Protein AF-A0A9X1N912-F1 (afdb_monomer_lite)

Sequence (198 aa):
MTLGRQIAISSVAGALVVGLAGTASAAVPKCQGKRATMVGTSAADTLIGTDGDDVIVGLAGNDFIEGNGGNDLICGGDGNDVISGGTGNDRVQGDAGVDLISGNSGNDRLWGGSGTDTILGGAGADKIYGNSGADKMSGGTGNDYLSGGDGADDLRGNAGNDTLLGGEGADYLAGGAGKDKLSGGAGADSVYQGNGTR

Structure (mmCIF, N/CA/C/O backbone):
data_AF-A0A9X1N912-F1
#
_entry.id   AF-A0A9X1N912-F1
#
loop_
_atom_site.group_PDB
_atom_site.id
_atom_site.type_symbol
_atom_site.label_atom_id
_atom_site.label_alt_id
_atom_site.label_comp_id
_atom_site.label_asym_id
_atom_site.label_entity_id
_atom_site.label_seq_id
_atom_site.pdbx_PDB_ins_code
_atom_site.Cartn_x
_atom_site.Cartn_y
_atom_site.Cartn_z
_atom_site.occupancy
_atom_site.B_iso_or_equiv
_atom_site.auth_seq_id
_atom_site.auth_comp_id
_atom_site.auth_asym_id
_atom_site.auth_atom_id
_atom_site.pdbx_PDB_model_num
ATOM 1 N N . MET A 1 1 ? 54.184 5.563 -46.018 1.00 40.94 1 MET A N 1
ATOM 2 C CA . MET A 1 1 ? 53.977 6.176 -44.691 1.00 40.94 1 MET A CA 1
ATOM 3 C C . MET A 1 1 ? 52.689 6.997 -44.781 1.00 40.94 1 MET A C 1
ATOM 5 O O . MET A 1 1 ? 52.714 7.994 -45.483 1.00 40.94 1 MET A O 1
ATOM 9 N N . THR A 1 2 ? 51.494 6.443 -44.515 1.00 38.09 2 THR A N 1
ATOM 10 C CA . THR A 1 2 ? 50.770 6.442 -43.208 1.00 38.09 2 THR A CA 1
ATOM 11 C C . THR A 1 2 ? 50.763 7.831 -42.536 1.00 38.09 2 THR A C 1
ATOM 13 O O . THR A 1 2 ? 51.832 8.392 -42.363 1.00 38.09 2 THR A O 1
ATOM 16 N N . LEU A 1 3 ? 49.664 8.477 -42.119 1.00 41.62 3 LEU A N 1
ATOM 17 C CA . LEU A 1 3 ? 48.226 8.179 -42.035 1.00 41.62 3 LEU A CA 1
ATOM 18 C C . LEU A 1 3 ? 47.423 9.469 -42.311 1.00 41.62 3 LEU A C 1
ATOM 20 O O . LEU A 1 3 ? 47.824 10.550 -41.882 1.00 41.62 3 LEU A O 1
ATOM 24 N N . GLY A 1 4 ? 46.248 9.334 -42.932 1.00 41.38 4 GLY A N 1
ATOM 25 C CA . GLY A 1 4 ? 45.188 10.341 -42.860 1.00 41.38 4 GLY A CA 1
ATOM 26 C C . GLY A 1 4 ? 44.531 10.318 -41.479 1.00 41.38 4 GLY A C 1
ATOM 27 O O . GLY A 1 4 ? 44.216 9.253 -40.951 1.00 41.38 4 GLY A O 1
ATOM 28 N N . ARG A 1 5 ? 44.341 11.491 -40.875 1.00 49.28 5 ARG A N 1
ATOM 29 C CA . ARG A 1 5 ? 43.709 11.644 -39.562 1.00 49.28 5 ARG A CA 1
ATOM 30 C C . ARG A 1 5 ? 42.207 11.861 -39.770 1.00 49.28 5 ARG A C 1
ATOM 32 O O . ARG A 1 5 ? 41.772 12.982 -40.003 1.00 49.28 5 ARG A O 1
ATOM 39 N N . GLN A 1 6 ? 41.427 10.781 -39.740 1.00 42.12 6 GLN A N 1
ATOM 40 C CA . GLN A 1 6 ? 39.969 10.865 -39.629 1.00 42.12 6 GLN A CA 1
ATOM 41 C C . GLN A 1 6 ? 39.608 11.252 -38.190 1.00 42.12 6 GLN A C 1
ATOM 43 O O . GLN A 1 6 ? 39.993 10.571 -37.242 1.00 42.12 6 GLN A O 1
ATOM 48 N N . ILE A 1 7 ? 38.886 12.360 -38.029 1.00 45.19 7 ILE A N 1
ATOM 49 C CA . ILE A 1 7 ? 38.184 12.682 -36.787 1.00 45.19 7 ILE A CA 1
ATOM 50 C C . ILE A 1 7 ? 36.867 11.911 -36.845 1.00 45.19 7 ILE A C 1
ATOM 52 O O . ILE A 1 7 ? 35.989 12.235 -37.643 1.00 45.19 7 ILE A O 1
ATOM 56 N N . ALA A 1 8 ? 36.761 10.858 -36.038 1.00 39.06 8 ALA A N 1
ATOM 57 C CA . ALA A 1 8 ? 35.506 10.164 -35.806 1.00 39.06 8 ALA A CA 1
ATOM 58 C C . ALA A 1 8 ? 34.573 11.099 -35.028 1.00 39.06 8 ALA A C 1
ATOM 60 O O . ALA A 1 8 ? 34.826 11.421 -33.867 1.00 39.06 8 ALA A O 1
ATOM 61 N N . ILE A 1 9 ? 33.500 11.553 -35.673 1.00 46.97 9 ILE A N 1
ATOM 62 C CA . ILE A 1 9 ? 32.353 12.113 -34.966 1.00 46.97 9 ILE A CA 1
ATOM 63 C C . ILE A 1 9 ? 31.620 10.900 -34.396 1.00 46.97 9 ILE A C 1
ATOM 65 O O . ILE A 1 9 ? 30.990 10.146 -35.134 1.00 46.97 9 ILE A O 1
ATOM 69 N N . SER A 1 10 ? 31.796 10.669 -33.094 1.00 44.28 10 SER A N 1
ATOM 70 C CA . SER A 1 10 ? 31.055 9.659 -32.344 1.00 44.28 10 SER A CA 1
ATOM 71 C C . SER A 1 10 ? 29.577 10.028 -32.401 1.00 44.28 10 SER A C 1
ATOM 73 O O . SER A 1 10 ? 29.142 11.004 -31.789 1.00 44.28 10 SER A O 1
ATOM 75 N N . SER A 1 11 ? 28.818 9.292 -33.207 1.00 40.59 11 SER A N 1
ATOM 76 C CA . SER A 1 11 ? 27.367 9.354 -33.206 1.00 40.59 11 SER A CA 1
ATOM 77 C C . SER A 1 11 ? 26.892 8.866 -31.843 1.00 40.59 11 SER A C 1
ATOM 79 O O . SER A 1 11 ? 26.879 7.662 -31.584 1.00 40.59 11 SER A O 1
ATOM 81 N N . VAL A 1 12 ? 26.514 9.793 -30.964 1.00 42.59 12 VAL A N 1
ATOM 82 C CA . VAL A 1 12 ? 25.685 9.445 -29.812 1.00 42.59 12 VAL A CA 1
ATOM 83 C C . VAL A 1 12 ? 24.370 8.968 -30.405 1.00 42.59 12 VAL A C 1
ATOM 85 O O . VAL A 1 12 ? 23.584 9.755 -30.933 1.00 42.59 12 VAL A O 1
ATOM 88 N N . ALA A 1 13 ? 24.201 7.650 -30.422 1.00 40.69 13 ALA A N 1
ATOM 89 C CA . ALA A 1 13 ? 22.952 7.012 -30.762 1.00 40.69 13 ALA A CA 1
ATOM 90 C C . ALA A 1 13 ? 21.901 7.555 -29.793 1.00 40.69 13 ALA A C 1
ATOM 92 O O . ALA A 1 13 ? 21.899 7.226 -28.609 1.00 40.69 13 ALA A O 1
ATOM 93 N N . GLY A 1 14 ? 21.035 8.432 -30.299 1.00 34.28 14 GLY A N 1
ATOM 94 C CA . GLY A 1 14 ? 19.759 8.686 -29.663 1.00 34.28 14 GLY A CA 1
ATOM 95 C C . GLY A 1 14 ? 19.033 7.352 -29.612 1.00 34.28 14 GLY A C 1
ATOM 96 O O . GLY A 1 14 ? 18.629 6.830 -30.652 1.00 34.28 14 GLY A O 1
ATOM 97 N N . ALA A 1 15 ? 18.920 6.780 -28.417 1.00 39.22 15 ALA A N 1
ATOM 98 C CA . ALA A 1 15 ? 18.034 5.661 -28.163 1.00 39.22 15 ALA A CA 1
ATOM 99 C C . ALA A 1 15 ? 16.596 6.186 -28.257 1.00 39.22 15 ALA A C 1
ATOM 101 O O . ALA A 1 15 ? 15.954 6.535 -27.273 1.00 39.22 15 ALA A O 1
ATOM 102 N N . LEU A 1 16 ? 16.119 6.308 -29.493 1.00 33.56 16 LEU A N 1
ATOM 103 C CA . LEU A 1 16 ? 14.708 6.371 -29.810 1.00 33.56 16 LEU A CA 1
ATOM 104 C C . LEU A 1 16 ? 14.154 4.969 -29.552 1.00 33.56 16 LEU A C 1
ATOM 106 O O . LEU A 1 16 ? 14.250 4.092 -30.410 1.00 33.56 16 LEU A O 1
ATOM 110 N N . VAL A 1 17 ? 13.599 4.747 -28.364 1.00 39.09 17 VAL A N 1
ATOM 111 C CA . VAL A 1 17 ? 12.771 3.566 -28.122 1.00 39.09 17 VAL A CA 1
ATOM 112 C C . VAL A 1 17 ? 11.440 3.813 -28.829 1.00 39.09 17 VAL A C 1
ATOM 114 O O . VAL A 1 17 ? 10.559 4.515 -28.337 1.00 39.09 17 VAL A O 1
ATOM 117 N N . VAL A 1 18 ? 11.344 3.298 -30.056 1.00 38.56 18 VAL A N 1
ATOM 118 C CA . VAL A 1 18 ? 10.086 3.148 -30.789 1.00 38.56 18 VAL A CA 1
ATOM 119 C C . VAL A 1 18 ? 9.319 2.004 -30.136 1.00 38.56 18 VAL A C 1
ATOM 121 O O . VAL A 1 18 ? 9.856 0.910 -29.978 1.00 38.56 18 VAL A O 1
ATOM 124 N N . GLY A 1 19 ? 8.075 2.280 -29.748 1.00 39.56 19 GLY A N 1
ATOM 125 C CA . GLY A 1 19 ? 7.206 1.332 -29.068 1.00 39.56 19 GLY A CA 1
ATOM 126 C C . GLY A 1 19 ? 7.018 0.023 -29.832 1.00 39.56 19 GLY A C 1
ATOM 127 O O . GLY A 1 19 ? 6.761 0.013 -31.037 1.00 39.56 19 GLY A O 1
ATOM 128 N N . LEU A 1 20 ? 7.075 -1.079 -29.088 1.00 38.53 20 LEU A N 1
ATOM 129 C CA . LEU A 1 20 ? 6.408 -2.314 -29.461 1.00 38.53 20 LEU A CA 1
ATOM 130 C C . LEU A 1 20 ? 5.064 -2.349 -28.735 1.00 38.53 20 LEU A C 1
ATOM 132 O O . LEU A 1 20 ? 5.000 -2.474 -27.517 1.00 38.53 20 LEU A O 1
ATOM 136 N N . ALA A 1 21 ? 3.987 -2.241 -29.508 1.00 42.62 21 ALA A N 1
ATOM 137 C CA . ALA A 1 21 ? 2.680 -2.700 -29.075 1.00 42.62 21 ALA A CA 1
ATOM 138 C C . ALA A 1 21 ? 2.743 -4.228 -28.915 1.00 42.62 21 ALA A C 1
ATOM 140 O O . ALA A 1 21 ? 3.004 -4.941 -29.885 1.00 42.62 21 ALA A O 1
ATOM 141 N N . GLY A 1 22 ? 2.514 -4.716 -27.697 1.00 33.53 22 GLY A N 1
ATOM 142 C CA . GLY A 1 22 ? 2.510 -6.135 -27.359 1.00 33.53 22 GLY A CA 1
ATOM 143 C C . GLY A 1 22 ? 1.588 -6.400 -26.175 1.00 33.53 22 GLY A C 1
ATOM 144 O O . GLY A 1 22 ? 1.982 -6.191 -25.042 1.00 33.53 22 GLY A O 1
ATOM 145 N N . THR A 1 23 ? 0.364 -6.820 -26.509 1.00 33.22 23 THR A N 1
ATOM 146 C CA . THR A 1 23 ? -0.662 -7.507 -25.695 1.00 33.22 23 THR A CA 1
ATOM 147 C C . THR A 1 23 ? -1.049 -6.908 -24.340 1.00 33.22 23 THR A C 1
ATOM 149 O O . THR A 1 23 ? -0.306 -6.960 -23.373 1.00 33.22 23 THR A O 1
ATOM 152 N N . ALA A 1 24 ? -2.292 -6.423 -24.287 1.00 43.19 24 ALA A N 1
ATOM 153 C CA . ALA A 1 24 ? -2.999 -5.974 -23.096 1.00 43.19 24 ALA A CA 1
ATOM 154 C C . ALA A 1 24 ? -2.848 -6.938 -21.899 1.00 43.19 24 ALA A C 1
ATOM 156 O O . ALA A 1 24 ? -3.443 -8.014 -21.907 1.00 43.19 24 ALA A O 1
ATOM 157 N N . SER A 1 25 ? -2.104 -6.507 -20.878 1.00 37.91 25 SER A N 1
ATOM 158 C CA . SER A 1 25 ? -2.355 -6.858 -19.475 1.00 37.91 25 SER A CA 1
ATOM 159 C C . SER A 1 25 ? -3.111 -5.684 -18.843 1.00 37.91 25 SER A C 1
ATOM 161 O O . SER A 1 25 ? -3.009 -4.552 -19.328 1.00 37.91 25 SER A O 1
ATOM 163 N N . ALA A 1 26 ? -3.981 -5.966 -17.879 1.00 35.78 26 ALA A N 1
ATOM 164 C CA . ALA A 1 26 ? -5.034 -5.072 -17.411 1.00 35.78 26 ALA A CA 1
ATOM 165 C C . ALA A 1 26 ? -4.485 -3.704 -16.970 1.00 35.78 26 ALA A C 1
ATOM 167 O O . ALA A 1 26 ? -3.885 -3.545 -15.919 1.00 35.78 26 ALA A O 1
ATOM 168 N N . ALA A 1 27 ? -4.715 -2.702 -17.816 1.00 33.12 27 ALA A N 1
ATOM 169 C CA . ALA A 1 27 ? -4.325 -1.318 -17.612 1.00 33.12 27 ALA A CA 1
ATOM 170 C C . ALA A 1 27 ? -4.808 -0.766 -16.261 1.00 33.12 27 ALA A C 1
ATOM 172 O O . ALA A 1 27 ? -5.997 -0.515 -16.059 1.00 33.12 27 ALA A O 1
ATOM 173 N N . VAL A 1 28 ? -3.847 -0.496 -15.387 1.00 45.31 28 VAL A N 1
ATOM 174 C CA . VAL A 1 28 ? -4.025 0.149 -14.091 1.00 45.31 28 VAL A CA 1
ATOM 175 C C . VAL A 1 28 ? -4.282 1.648 -14.295 1.00 45.31 28 VAL A C 1
ATOM 177 O O . VAL A 1 28 ? -3.439 2.346 -14.867 1.00 45.31 28 VAL A O 1
ATOM 180 N N . PRO A 1 29 ? -5.423 2.202 -13.848 1.00 43.81 29 PRO A N 1
ATOM 181 C CA . PRO A 1 29 ? -5.822 3.558 -14.229 1.00 43.81 29 PRO A CA 1
ATOM 182 C C . PRO A 1 29 ? -4.967 4.717 -13.673 1.00 43.81 29 PRO A C 1
ATOM 184 O O . PRO A 1 29 ? -5.188 5.850 -14.099 1.00 43.81 29 PRO A O 1
ATOM 187 N N . LYS A 1 30 ? -4.043 4.507 -12.714 1.00 58.75 30 LYS A N 1
ATOM 188 C CA . LYS A 1 30 ? -3.442 5.618 -11.935 1.00 58.75 30 LYS A CA 1
ATOM 189 C C . LYS A 1 30 ? -2.068 6.125 -12.398 1.00 58.75 30 LYS A C 1
ATOM 191 O O . LYS A 1 30 ? -1.855 7.334 -12.314 1.00 58.75 30 LYS A O 1
ATOM 196 N N . CYS A 1 31 ? -1.178 5.282 -12.931 1.00 63.69 31 CYS A N 1
ATOM 197 C CA . CYS A 1 31 ? 0.115 5.739 -13.480 1.00 63.69 31 CYS A CA 1
ATOM 198 C C . CYS A 1 31 ? 0.049 6.190 -14.952 1.00 63.69 31 CYS A C 1
ATOM 200 O O . CYS A 1 31 ? 0.985 6.804 -15.467 1.00 63.69 31 CYS A O 1
ATOM 202 N N . GLN A 1 32 ? -1.062 5.942 -15.655 1.00 57.75 32 GLN A N 1
ATOM 203 C CA . GLN A 1 32 ? -1.185 6.306 -17.068 1.00 57.75 32 GLN A CA 1
ATOM 204 C C . GLN A 1 32 ? -1.317 7.821 -17.293 1.00 57.75 32 GLN A C 1
ATOM 206 O O . GLN A 1 32 ? -2.025 8.535 -16.585 1.00 57.75 32 GLN A O 1
ATOM 211 N N . GLY A 1 33 ? -0.649 8.321 -18.338 1.00 54.09 33 GLY A N 1
ATOM 212 C CA . GLY A 1 33 ? -0.725 9.723 -18.769 1.00 54.09 33 GLY A CA 1
ATOM 213 C C . GLY A 1 33 ? 0.253 10.673 -18.068 1.00 54.09 33 GLY A C 1
ATOM 214 O O . GLY A 1 33 ? 0.323 11.850 -18.435 1.00 54.09 33 GLY A O 1
ATOM 215 N N . LYS A 1 34 ? 1.044 10.183 -17.107 1.00 66.50 34 LYS A N 1
ATOM 216 C CA . LYS A 1 34 ? 2.215 10.889 -16.573 1.00 66.50 34 LYS A CA 1
ATOM 217 C C . LYS A 1 34 ? 3.474 10.432 -17.306 1.00 66.50 34 LYS A C 1
ATOM 219 O O . LYS A 1 34 ? 3.568 9.294 -17.755 1.00 66.50 34 LYS A O 1
ATOM 224 N N . ARG A 1 35 ? 4.430 11.346 -17.487 1.00 77.56 35 ARG A N 1
ATOM 225 C CA . ARG A 1 35 ? 5.749 10.980 -18.014 1.00 77.56 35 ARG A CA 1
ATOM 226 C C . ARG A 1 35 ? 6.519 10.322 -16.877 1.00 77.56 35 ARG A C 1
ATOM 228 O O . ARG A 1 35 ? 6.877 11.028 -15.942 1.00 77.56 35 ARG A O 1
ATOM 235 N N . ALA A 1 36 ? 6.712 9.010 -16.968 1.00 77.56 36 ALA A N 1
ATOM 236 C CA . ALA A 1 36 ? 7.527 8.265 -16.021 1.00 77.56 36 ALA A CA 1
ATOM 237 C C . ALA A 1 36 ? 8.959 8.820 -15.995 1.00 77.56 36 ALA A C 1
ATOM 239 O O . ALA A 1 36 ? 9.539 9.074 -17.059 1.00 77.56 36 ALA A O 1
ATOM 240 N N . THR A 1 37 ? 9.502 9.030 -14.797 1.00 85.19 37 THR A N 1
ATOM 241 C CA . THR A 1 37 ? 10.925 9.315 -14.586 1.00 85.19 37 THR A CA 1
ATOM 242 C C . THR A 1 37 ? 11.739 8.026 -14.679 1.00 85.19 37 THR A C 1
ATOM 244 O O . THR A 1 37 ? 12.848 8.052 -15.213 1.00 85.19 37 THR A O 1
ATOM 247 N N . MET A 1 38 ? 11.152 6.889 -14.287 1.00 91.88 38 MET A N 1
ATOM 248 C CA . MET A 1 38 ? 11.768 5.566 -14.370 1.00 91.88 38 MET A CA 1
ATOM 249 C C . MET A 1 38 ? 10.757 4.490 -14.790 1.00 91.88 38 MET A C 1
ATOM 251 O O . MET A 1 38 ? 9.594 4.526 -14.391 1.00 91.88 38 MET A O 1
ATOM 255 N N . VAL A 1 39 ? 11.200 3.539 -15.617 1.00 94.19 39 VAL A N 1
ATOM 256 C CA . VAL A 1 39 ? 10.389 2.404 -16.083 1.00 94.19 39 VAL A CA 1
ATOM 257 C C . VAL A 1 39 ? 11.245 1.140 -16.047 1.00 94.19 39 VAL A C 1
ATOM 259 O O . VAL A 1 39 ? 12.343 1.149 -16.612 1.00 94.19 39 VAL A O 1
ATOM 262 N N . GLY A 1 40 ? 10.744 0.095 -15.392 1.00 94.00 40 GLY A N 1
ATOM 263 C CA . GLY A 1 40 ? 11.325 -1.242 -15.358 1.00 94.00 40 GLY A CA 1
ATOM 264 C C . GLY A 1 40 ? 11.080 -2.034 -16.642 1.00 94.00 40 GLY A C 1
ATOM 265 O O . GLY A 1 40 ? 10.876 -1.489 -17.736 1.00 94.00 40 GLY A O 1
ATOM 266 N N . THR A 1 41 ? 11.153 -3.348 -16.521 1.00 95.00 41 THR A N 1
ATOM 267 C CA . THR A 1 41 ? 11.055 -4.326 -17.598 1.00 95.00 41 THR A CA 1
ATOM 268 C C . THR A 1 41 ? 10.002 -5.383 -17.258 1.00 95.00 41 THR A C 1
ATOM 270 O O . THR A 1 41 ? 9.057 -5.118 -16.547 1.00 95.00 41 THR A O 1
ATOM 273 N N . SER A 1 42 ? 10.084 -6.572 -17.855 1.00 95.31 42 SER A N 1
ATOM 274 C CA . SER A 1 42 ? 9.178 -7.688 -17.505 1.00 95.31 42 SER A CA 1
ATOM 275 C C . SER A 1 42 ? 9.852 -8.717 -16.591 1.00 95.31 42 SER A C 1
ATOM 277 O O . SER A 1 42 ? 9.377 -9.843 -16.442 1.00 95.31 42 SER A O 1
ATOM 279 N N . ALA A 1 43 ? 11.029 -8.367 -16.082 1.00 97.06 43 ALA A N 1
ATOM 280 C CA . ALA A 1 43 ? 11.822 -9.163 -15.168 1.00 97.06 43 ALA A CA 1
ATOM 281 C C . ALA A 1 43 ? 11.930 -8.409 -13.842 1.00 97.06 43 ALA A C 1
ATOM 283 O O . ALA A 1 43 ? 11.612 -7.237 -13.786 1.00 97.06 43 ALA A O 1
ATOM 284 N N . ALA A 1 44 ? 12.432 -9.081 -12.808 1.00 98.19 44 ALA A N 1
ATOM 285 C CA . ALA A 1 44 ? 12.703 -8.429 -11.533 1.00 98.19 44 ALA A CA 1
ATOM 286 C C . ALA A 1 44 ? 13.714 -7.284 -11.699 1.00 98.19 44 ALA A C 1
ATOM 288 O O . ALA A 1 44 ? 14.858 -7.519 -12.113 1.00 98.19 44 ALA A O 1
ATOM 289 N N . ASP A 1 45 ? 13.303 -6.082 -11.323 1.00 98.19 45 ASP A N 1
ATOM 290 C CA . ASP A 1 45 ? 14.083 -4.860 -11.411 1.00 98.19 45 ASP A CA 1
ATOM 291 C C . ASP A 1 45 ? 14.371 -4.252 -10.027 1.00 98.19 45 ASP A C 1
ATOM 293 O O . ASP A 1 45 ? 13.815 -4.613 -8.989 1.00 98.19 45 ASP A O 1
ATOM 297 N N . THR A 1 46 ? 15.327 -3.325 -9.996 1.00 98.50 46 THR A N 1
ATOM 298 C CA . THR A 1 46 ? 15.600 -2.468 -8.835 1.00 98.50 46 THR A CA 1
ATOM 299 C C . THR A 1 46 ? 15.518 -1.026 -9.299 1.00 98.50 46 THR A C 1
ATOM 301 O O . THR A 1 46 ? 16.371 -0.569 -10.065 1.00 98.50 46 THR A O 1
ATOM 304 N N . LEU A 1 47 ? 14.485 -0.324 -8.847 1.00 97.56 47 LEU A N 1
ATOM 305 C CA . LEU A 1 47 ? 14.138 1.026 -9.266 1.00 97.56 47 LEU A CA 1
ATOM 306 C C . LEU A 1 47 ? 14.254 1.962 -8.061 1.00 97.56 47 LEU A C 1
ATOM 308 O O . LEU A 1 47 ? 13.611 1.747 -7.039 1.00 97.56 47 LEU A O 1
ATOM 312 N N . ILE A 1 48 ? 15.102 2.983 -8.166 1.00 98.31 48 ILE A N 1
ATOM 313 C CA . ILE A 1 48 ? 15.398 3.899 -7.056 1.00 98.31 48 ILE A CA 1
ATOM 314 C C . ILE A 1 48 ? 15.188 5.331 -7.543 1.00 98.31 48 ILE A C 1
ATOM 316 O O . ILE A 1 48 ? 15.905 5.797 -8.433 1.00 98.31 48 ILE A O 1
ATOM 320 N N . GLY A 1 49 ? 14.198 6.001 -6.964 1.00 97.56 49 GLY A N 1
ATOM 321 C CA . GLY A 1 49 ? 13.857 7.400 -7.176 1.00 97.56 49 GLY A CA 1
ATOM 322 C C . GLY A 1 49 ? 14.885 8.365 -6.593 1.00 97.56 49 GLY A C 1
ATOM 323 O O . GLY A 1 49 ? 15.978 7.997 -6.149 1.00 97.56 49 GLY A O 1
ATOM 324 N N . THR A 1 50 ? 14.539 9.638 -6.632 1.00 97.44 50 THR A N 1
ATOM 325 C CA . THR A 1 50 ? 15.353 10.772 -6.208 1.00 97.44 50 THR A CA 1
ATOM 326 C C . THR A 1 50 ? 14.766 11.418 -4.953 1.00 97.44 50 THR A C 1
ATOM 328 O O . THR A 1 50 ? 13.796 10.942 -4.393 1.00 97.44 50 THR A O 1
ATOM 331 N N . ASP A 1 51 ? 15.353 12.518 -4.477 1.00 9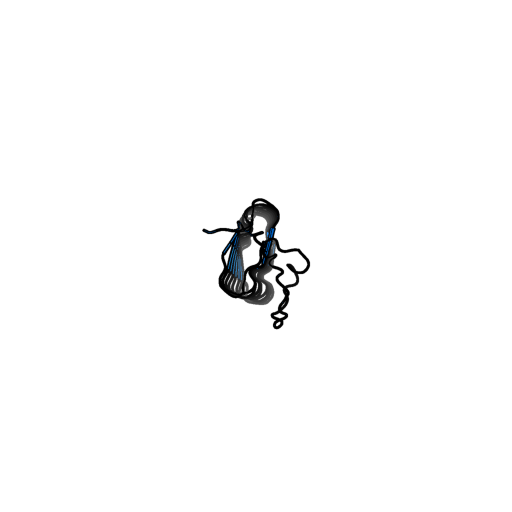7.50 51 ASP A N 1
ATOM 332 C CA . ASP A 1 51 ? 14.772 13.283 -3.360 1.00 97.50 51 ASP A CA 1
ATOM 333 C C . ASP A 1 51 ? 13.625 14.229 -3.802 1.00 97.50 51 ASP A C 1
ATOM 335 O O . ASP A 1 51 ? 13.231 15.123 -3.045 1.00 97.50 51 ASP A O 1
ATOM 339 N N . GLY A 1 52 ? 13.150 14.133 -5.049 1.00 97.12 52 GLY A N 1
ATOM 340 C CA . GLY A 1 52 ? 12.056 14.952 -5.572 1.00 97.12 52 GLY A CA 1
ATOM 341 C C . GLY A 1 52 ? 10.974 14.113 -6.243 1.00 97.12 52 GLY A C 1
ATOM 342 O O . GLY A 1 52 ? 11.202 12.960 -6.553 1.0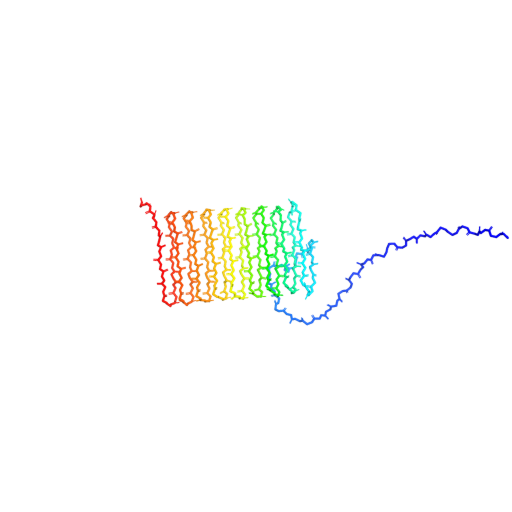0 97.12 52 GLY A O 1
ATOM 343 N N . ASP A 1 53 ? 9.828 14.740 -6.527 1.00 96.88 53 ASP A N 1
ATOM 344 C CA . ASP A 1 53 ? 8.639 14.060 -7.058 1.00 96.88 53 ASP A CA 1
ATOM 345 C C . ASP A 1 53 ? 8.931 13.194 -8.307 1.00 96.88 53 ASP A C 1
ATOM 347 O O . ASP A 1 53 ? 9.184 13.713 -9.407 1.00 96.88 53 ASP A O 1
ATOM 351 N N . ASP A 1 54 ? 8.803 11.881 -8.150 1.00 96.44 54 ASP A N 1
ATOM 352 C CA . ASP A 1 54 ? 9.074 10.876 -9.166 1.00 96.44 54 ASP A CA 1
ATOM 353 C C . ASP A 1 54 ? 7.809 10.181 -9.691 1.00 96.44 54 ASP A C 1
ATOM 355 O O . ASP A 1 54 ? 6.726 10.181 -9.099 1.00 96.44 54 ASP A O 1
ATOM 359 N N . VAL A 1 55 ? 7.940 9.585 -10.878 1.00 96.00 55 VAL A N 1
ATOM 360 C CA . VAL A 1 55 ? 6.925 8.703 -11.460 1.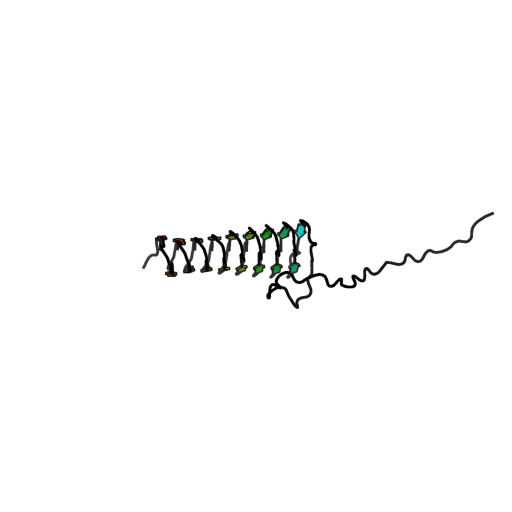00 96.00 55 VAL A CA 1
ATOM 361 C C . VAL A 1 55 ? 7.611 7.404 -11.867 1.00 96.00 55 VAL A C 1
ATOM 363 O O . VAL A 1 55 ? 8.315 7.370 -12.881 1.00 96.00 55 VAL A O 1
ATOM 366 N N . ILE A 1 56 ? 7.387 6.342 -11.098 1.00 96.25 56 ILE A N 1
ATOM 367 C CA . ILE A 1 56 ? 8.078 5.055 -11.230 1.00 96.25 56 ILE A CA 1
ATOM 368 C C . ILE A 1 56 ? 7.078 3.967 -11.627 1.00 96.25 56 ILE A C 1
ATOM 370 O O . ILE A 1 56 ? 5.982 3.883 -11.073 1.00 96.25 56 ILE A O 1
ATOM 374 N N . VAL A 1 57 ? 7.445 3.142 -12.610 1.00 96.88 57 VAL A N 1
ATOM 375 C CA . VAL A 1 57 ? 6.616 2.032 -13.104 1.00 96.88 57 VAL A CA 1
ATOM 376 C C . VAL A 1 57 ? 7.461 0.758 -13.183 1.00 96.88 57 VAL A C 1
ATOM 378 O O . VAL A 1 57 ? 8.383 0.725 -13.997 1.00 96.88 57 VAL A O 1
ATOM 381 N N . GLY A 1 58 ? 7.147 -0.263 -12.378 1.00 96.44 58 GLY A N 1
ATOM 382 C CA . GLY A 1 58 ? 7.835 -1.566 -12.355 1.00 96.44 58 GLY A CA 1
ATOM 383 C C . GLY A 1 58 ? 7.548 -2.415 -13.593 1.00 96.44 58 GLY A C 1
ATOM 384 O O . GLY A 1 58 ? 8.470 -2.781 -14.314 1.00 96.44 58 GLY A O 1
ATOM 385 N N . LEU A 1 59 ? 6.264 -2.493 -13.965 1.00 95.75 59 LEU A N 1
ATOM 386 C CA . LEU A 1 59 ? 5.680 -3.291 -15.052 1.00 95.75 59 LEU A CA 1
ATOM 387 C C . LEU A 1 59 ? 5.413 -4.740 -14.658 1.00 95.75 59 LEU A C 1
ATOM 389 O O . LEU A 1 59 ? 4.308 -5.008 -14.221 1.00 95.75 59 LEU A O 1
ATOM 393 N N . ALA A 1 60 ? 6.296 -5.688 -14.948 1.00 96.44 60 ALA A N 1
ATOM 394 C CA . ALA A 1 60 ? 6.063 -7.080 -14.585 1.00 96.44 60 ALA A CA 1
ATOM 395 C C . ALA A 1 60 ? 7.343 -7.693 -14.034 1.00 96.44 60 ALA A C 1
ATOM 397 O O . ALA A 1 60 ? 8.430 -7.317 -14.456 1.00 96.44 60 ALA A O 1
ATOM 398 N N . GLY A 1 61 ? 7.217 -8.727 -13.212 1.00 97.94 61 GLY A N 1
ATOM 399 C CA . GLY A 1 61 ? 8.338 -9.257 -12.446 1.00 97.94 61 GLY A CA 1
ATOM 400 C C . GLY A 1 61 ? 8.223 -8.843 -10.986 1.00 97.94 61 GLY A C 1
ATOM 401 O O . GLY A 1 61 ? 7.346 -8.085 -10.625 1.00 97.94 61 GLY A O 1
ATOM 402 N N . ASN A 1 62 ? 9.074 -9.419 -10.140 1.00 98.69 62 ASN A N 1
ATOM 403 C CA . ASN A 1 62 ? 9.074 -9.096 -8.717 1.00 98.69 62 ASN A CA 1
ATOM 404 C C . ASN A 1 62 ? 10.076 -7.971 -8.485 1.00 98.69 62 ASN A C 1
ATOM 406 O O . ASN A 1 62 ? 11.286 -8.230 -8.454 1.00 98.69 62 ASN A O 1
ATOM 410 N N . ASP A 1 63 ? 9.583 -6.756 -8.343 1.00 98.62 63 ASP A N 1
ATOM 411 C CA . ASP A 1 63 ? 10.394 -5.555 -8.340 1.00 98.62 63 ASP A CA 1
ATOM 412 C C . ASP A 1 63 ? 10.723 -5.080 -6.926 1.00 98.62 63 ASP A C 1
ATOM 414 O O . ASP A 1 63 ? 9.989 -5.286 -5.958 1.00 98.62 63 ASP A O 1
ATOM 418 N N . PHE A 1 64 ? 11.870 -4.417 -6.802 1.00 98.75 64 PHE A N 1
ATOM 419 C CA . PHE A 1 64 ? 12.203 -3.603 -5.640 1.00 98.75 64 PHE A CA 1
ATOM 420 C C . PHE A 1 64 ? 12.156 -2.133 -6.045 1.00 98.75 64 PHE A C 1
ATOM 422 O O . PHE A 1 64 ? 12.932 -1.709 -6.907 1.00 98.75 64 PHE A O 1
ATOM 429 N N . ILE A 1 65 ? 11.275 -1.355 -5.418 1.00 98.75 65 ILE A N 1
ATOM 430 C CA . ILE A 1 65 ? 11.030 0.041 -5.776 1.00 98.75 65 ILE A CA 1
ATOM 431 C C . ILE A 1 65 ? 11.129 0.943 -4.542 1.00 98.75 65 ILE A C 1
ATOM 433 O O . ILE A 1 65 ? 10.457 0.722 -3.536 1.00 98.75 65 ILE A O 1
ATOM 437 N N . GLU A 1 66 ? 11.939 1.994 -4.633 1.00 98.75 66 GLU A N 1
ATOM 438 C CA . GLU A 1 66 ? 12.116 3.003 -3.584 1.00 98.75 66 GLU A CA 1
ATOM 439 C C . GLU A 1 66 ? 11.896 4.405 -4.168 1.00 98.75 66 GLU A C 1
ATOM 441 O O . GLU A 1 66 ? 12.599 4.783 -5.101 1.00 98.75 66 GLU A O 1
ATOM 446 N N . GLY A 1 67 ? 10.927 5.165 -3.648 1.00 98.38 67 GLY A N 1
ATOM 447 C CA . GLY A 1 67 ? 10.641 6.547 -4.065 1.00 98.38 67 GLY A CA 1
ATOM 448 C C . GLY A 1 67 ? 11.628 7.571 -3.500 1.00 98.38 67 GLY A C 1
ATOM 449 O O . GLY A 1 67 ? 12.027 8.488 -4.204 1.00 98.38 67 GLY A O 1
ATOM 450 N N . ASN A 1 68 ? 12.165 7.305 -2.302 1.00 98.44 68 ASN A N 1
ATOM 451 C CA . ASN A 1 68 ? 13.027 8.190 -1.511 1.00 98.44 68 ASN A CA 1
ATOM 452 C C . ASN A 1 68 ? 12.299 9.425 -0.972 1.00 98.44 68 ASN A C 1
ATOM 454 O O . ASN A 1 68 ? 11.725 9.349 0.112 1.00 98.44 68 ASN A O 1
ATOM 458 N N . GLY A 1 69 ? 12.408 10.579 -1.620 1.00 97.69 69 GLY A N 1
ATOM 459 C CA . GLY A 1 69 ? 11.831 11.820 -1.115 1.00 97.69 69 GLY A CA 1
ATOM 460 C C . GLY A 1 69 ? 11.038 12.538 -2.189 1.00 97.69 69 GLY A C 1
ATOM 461 O O . GLY A 1 69 ? 11.350 12.433 -3.362 1.00 97.69 69 GLY A O 1
ATOM 462 N N . GLY A 1 70 ? 10.066 13.350 -1.783 1.00 98.44 70 GLY A N 1
ATOM 463 C CA . GLY A 1 70 ? 9.151 13.987 -2.728 1.00 98.44 70 GLY A CA 1
ATOM 464 C C . GLY A 1 70 ? 7.780 13.329 -2.679 1.00 98.44 70 GLY A C 1
ATOM 465 O O . GLY A 1 70 ? 7.527 12.477 -1.849 1.00 98.44 70 GLY A O 1
ATOM 466 N N . ASN A 1 71 ? 6.839 13.823 -3.479 1.00 98.12 71 ASN A N 1
ATOM 467 C CA . ASN A 1 71 ? 5.510 13.225 -3.580 1.00 98.12 71 ASN A CA 1
ATOM 468 C C . ASN A 1 71 ? 5.471 12.341 -4.823 1.00 98.12 71 ASN A C 1
ATOM 470 O O . ASN A 1 71 ? 5.252 12.835 -5.938 1.00 98.12 71 ASN A O 1
ATOM 474 N N . ASP A 1 72 ? 5.644 11.049 -4.616 1.00 98.12 72 ASP A N 1
ATOM 475 C CA . ASP A 1 72 ? 5.879 10.104 -5.691 1.00 98.12 72 ASP A CA 1
ATOM 476 C C . ASP A 1 72 ? 4.591 9.463 -6.198 1.00 98.12 72 ASP A C 1
ATOM 478 O O . ASP A 1 72 ? 3.563 9.358 -5.516 1.00 98.12 72 ASP A O 1
ATOM 482 N N . LEU A 1 73 ? 4.641 9.026 -7.452 1.00 97.31 73 LEU A N 1
ATOM 483 C CA . LEU A 1 73 ? 3.647 8.150 -8.051 1.00 97.31 73 LEU A CA 1
ATOM 484 C C . LEU A 1 73 ? 4.325 6.850 -8.470 1.00 97.31 73 LEU A C 1
ATOM 486 O O . LEU A 1 73 ? 5.080 6.833 -9.441 1.00 97.31 73 LEU A O 1
ATOM 490 N N . ILE A 1 74 ? 4.014 5.766 -7.768 1.00 98.00 74 ILE A N 1
ATOM 491 C CA . ILE A 1 74 ? 4.648 4.463 -7.951 1.00 98.00 74 ILE A CA 1
ATOM 492 C C . ILE A 1 74 ? 3.589 3.422 -8.321 1.00 98.00 74 ILE A C 1
ATOM 494 O O . ILE A 1 74 ? 2.565 3.310 -7.644 1.00 98.00 74 ILE A O 1
ATOM 498 N N . CYS A 1 75 ? 3.847 2.658 -9.381 1.00 97.31 75 CYS A N 1
ATOM 499 C CA . CYS A 1 75 ? 3.107 1.439 -9.710 1.00 97.31 75 CYS A CA 1
ATOM 500 C C . CYS A 1 75 ? 4.081 0.258 -9.791 1.00 97.31 75 CYS A C 1
ATOM 502 O O . CYS A 1 75 ? 5.031 0.339 -10.573 1.00 97.31 75 CYS A O 1
ATOM 504 N N . GLY A 1 76 ? 3.838 -0.792 -9.004 1.00 97.69 76 GLY A N 1
ATOM 505 C CA . GLY A 1 76 ? 4.581 -2.056 -9.031 1.00 97.69 76 GLY A CA 1
ATOM 506 C C . GLY A 1 76 ? 4.313 -2.798 -10.331 1.00 97.69 76 GLY A C 1
ATOM 507 O O . GLY A 1 76 ? 5.116 -2.742 -11.263 1.00 97.69 76 GLY A O 1
ATOM 508 N N . GLY A 1 77 ? 3.085 -3.284 -10.481 1.00 96.81 77 GLY A N 1
ATOM 509 C CA . GLY A 1 77 ? 2.600 -3.927 -11.692 1.00 96.81 77 GLY A CA 1
ATOM 510 C C . GLY A 1 77 ? 2.289 -5.402 -11.451 1.00 96.81 77 GLY A C 1
ATOM 511 O O . GLY A 1 77 ? 1.706 -5.763 -10.438 1.00 96.81 77 GLY A O 1
ATOM 512 N N . ASP A 1 78 ? 2.575 -6.260 -12.427 1.00 97.00 78 ASP A N 1
ATOM 513 C CA . ASP A 1 78 ? 2.330 -7.698 -12.304 1.00 97.00 78 ASP A CA 1
ATOM 514 C C . ASP A 1 78 ? 3.529 -8.381 -11.616 1.00 97.00 78 ASP A C 1
ATOM 516 O O . ASP A 1 78 ? 4.563 -8.601 -12.244 1.00 97.00 78 ASP A O 1
ATOM 520 N N . GLY A 1 79 ? 3.387 -8.850 -10.386 1.00 98.44 79 GLY A N 1
ATOM 521 C CA . GLY A 1 79 ? 4.438 -9.551 -9.659 1.00 98.44 79 GLY A CA 1
ATOM 522 C C . GLY A 1 79 ? 4.301 -9.390 -8.157 1.00 98.44 79 GLY A C 1
ATOM 523 O O . GLY A 1 79 ? 3.359 -8.793 -7.669 1.00 98.44 79 GLY A O 1
ATOM 524 N N . ASN A 1 80 ? 5.217 -9.999 -7.410 1.00 98.75 80 ASN A N 1
ATOM 525 C CA . ASN A 1 80 ? 5.280 -9.791 -5.968 1.00 98.75 80 ASN A CA 1
ATOM 526 C C . ASN A 1 80 ? 6.312 -8.704 -5.684 1.00 98.75 80 ASN A C 1
ATOM 528 O O . ASN A 1 80 ? 7.515 -9.003 -5.654 1.00 98.75 80 ASN A O 1
ATOM 532 N N . ASP A 1 81 ? 5.848 -7.485 -5.460 1.00 98.81 81 ASP A N 1
ATOM 533 C CA . ASP A 1 81 ? 6.705 -6.314 -5.386 1.00 98.81 81 ASP A CA 1
ATOM 534 C C . ASP A 1 81 ? 7.017 -5.903 -3.946 1.00 98.81 81 ASP A C 1
ATOM 536 O O . ASP A 1 81 ? 6.264 -6.140 -2.996 1.00 98.81 81 ASP A O 1
ATOM 540 N N . VAL A 1 82 ? 8.169 -5.261 -3.770 1.00 98.88 82 VAL A N 1
ATOM 541 C CA . VAL A 1 82 ? 8.551 -4.579 -2.532 1.00 98.88 82 VAL A CA 1
ATOM 542 C C . VAL A 1 82 ? 8.677 -3.098 -2.837 1.00 98.88 82 VAL A C 1
ATOM 544 O O . VAL A 1 82 ? 9.595 -2.685 -3.544 1.00 98.88 82 VAL A O 1
ATOM 547 N N . ILE A 1 83 ? 7.769 -2.299 -2.283 1.00 98.88 83 ILE A N 1
ATOM 548 C CA . ILE A 1 83 ? 7.619 -0.890 -2.630 1.00 98.88 83 ILE A CA 1
ATOM 549 C C . ILE A 1 83 ? 7.689 -0.013 -1.381 1.00 98.88 83 ILE A C 1
ATOM 551 O O . ILE A 1 83 ? 6.983 -0.233 -0.396 1.00 98.88 83 ILE A O 1
ATOM 555 N N . SER A 1 84 ? 8.514 1.026 -1.443 1.00 98.81 84 SER A N 1
ATOM 556 C CA . SER A 1 84 ? 8.636 2.066 -0.424 1.00 98.81 84 SER A CA 1
ATOM 557 C C . SER A 1 84 ? 8.386 3.436 -1.054 1.00 98.81 84 SER A C 1
ATOM 559 O O . SER A 1 84 ? 9.133 3.814 -1.952 1.00 98.81 84 SER A O 1
ATOM 561 N N . GLY A 1 85 ? 7.375 4.173 -0.580 1.00 98.56 85 GLY A N 1
ATOM 562 C CA . GLY A 1 85 ? 7.105 5.566 -0.968 1.00 98.56 85 GLY A CA 1
ATOM 563 C C . GLY A 1 85 ? 8.233 6.475 -0.492 1.00 98.56 85 GLY A C 1
ATOM 564 O O . GLY A 1 85 ? 9.068 6.892 -1.282 1.00 98.56 85 GLY A O 1
ATOM 565 N N . GLY A 1 86 ? 8.379 6.602 0.827 1.00 98.81 86 GLY A N 1
ATOM 566 C CA . GLY A 1 86 ? 9.508 7.302 1.432 1.00 98.81 86 GLY A CA 1
ATOM 567 C C . GLY A 1 86 ? 9.036 8.535 2.188 1.00 98.81 86 GLY A C 1
ATOM 568 O O . GLY A 1 86 ? 8.193 8.441 3.076 1.00 98.81 86 GLY A O 1
ATOM 569 N N . THR A 1 87 ? 9.643 9.692 1.951 1.00 98.75 87 THR A N 1
ATOM 570 C CA . THR A 1 87 ? 9.199 10.935 2.590 1.00 98.75 87 THR A CA 1
ATOM 571 C C . THR A 1 87 ? 8.396 11.786 1.624 1.00 98.75 87 THR A C 1
ATOM 573 O O . THR A 1 87 ? 8.954 12.267 0.647 1.00 98.75 87 THR A O 1
ATOM 576 N N . GLY A 1 88 ? 7.165 12.129 1.983 1.00 98.69 88 GLY A N 1
ATOM 577 C CA . GLY A 1 88 ? 6.287 12.970 1.178 1.00 98.69 88 GLY A CA 1
ATOM 578 C C . GLY A 1 88 ? 4.881 12.396 1.152 1.00 98.69 88 GLY A C 1
ATOM 579 O O . GLY A 1 88 ? 4.547 11.560 1.967 1.00 98.69 88 GLY A O 1
ATOM 580 N N . ASN A 1 89 ? 3.992 12.935 0.320 1.00 98.62 89 ASN A N 1
ATOM 581 C CA . ASN A 1 89 ? 2.627 12.410 0.223 1.00 98.62 89 ASN A CA 1
ATOM 582 C C . ASN A 1 89 ? 2.514 11.567 -1.040 1.00 98.62 89 ASN A C 1
ATOM 584 O O . ASN A 1 89 ? 2.165 12.083 -2.113 1.00 98.62 89 ASN A O 1
ATOM 588 N N . ASP A 1 90 ? 2.766 10.282 -0.893 1.00 98.69 90 ASP A N 1
ATOM 589 C CA . ASP A 1 90 ? 2.968 9.377 -2.005 1.00 98.69 90 ASP A CA 1
ATOM 590 C C . ASP A 1 90 ? 1.664 8.746 -2.479 1.00 98.69 90 ASP A C 1
ATOM 592 O O . ASP A 1 90 ? 0.610 8.737 -1.822 1.00 98.69 90 ASP A O 1
ATOM 596 N N . ARG A 1 91 ? 1.710 8.243 -3.706 1.00 98.12 91 ARG A N 1
ATOM 597 C CA . ARG A 1 91 ? 0.656 7.438 -4.313 1.00 98.12 91 ARG A CA 1
ATOM 598 C C . ARG A 1 91 ? 1.280 6.151 -4.806 1.00 98.12 91 ARG A C 1
ATOM 600 O O . ARG A 1 91 ? 1.924 6.154 -5.851 1.00 98.12 91 ARG A O 1
ATOM 607 N N . VAL A 1 92 ? 1.032 5.069 -4.086 1.00 98.44 92 VAL A N 1
ATOM 608 C CA . VAL A 1 92 ? 1.647 3.771 -4.359 1.00 98.44 92 VAL A CA 1
ATOM 609 C C . VAL A 1 92 ? 0.579 2.744 -4.676 1.00 98.44 92 VAL A C 1
ATOM 611 O O . VAL A 1 92 ? -0.420 2.637 -3.963 1.00 98.44 92 VAL A O 1
ATOM 614 N N . GLN A 1 93 ? 0.783 1.996 -5.750 1.00 97.69 93 GLN A N 1
ATOM 615 C CA . GLN A 1 93 ? -0.089 0.911 -6.160 1.00 97.69 93 GLN A CA 1
ATOM 616 C C . GLN A 1 93 ? 0.744 -0.355 -6.413 1.00 97.69 93 GLN A C 1
ATOM 618 O O . GLN A 1 93 ? 1.682 -0.292 -7.202 1.00 97.69 93 GLN A O 1
ATOM 623 N N . GLY A 1 94 ? 0.421 -1.453 -5.723 1.00 97.88 94 GLY A N 1
ATOM 624 C CA . GLY A 1 94 ? 1.071 -2.760 -5.895 1.00 97.88 94 GLY A CA 1
ATOM 625 C C . GLY A 1 94 ? 0.671 -3.424 -7.206 1.00 97.88 94 GLY A C 1
ATOM 626 O O . GLY A 1 94 ? 1.530 -3.741 -8.012 1.00 97.88 94 GLY A O 1
ATOM 627 N N . ASP A 1 95 ? -0.632 -3.402 -7.494 1.00 97.00 95 ASP A N 1
ATOM 628 C CA . ASP A 1 95 ? -1.277 -4.030 -8.649 1.00 97.00 95 ASP A CA 1
ATOM 629 C C . ASP A 1 95 ? -1.533 -5.525 -8.476 1.00 97.00 95 ASP A C 1
ATOM 631 O O . ASP A 1 95 ? -2.463 -5.868 -7.747 1.00 97.00 95 ASP A O 1
ATOM 635 N N . ALA A 1 96 ? -0.880 -6.410 -9.220 1.00 97.44 96 ALA A N 1
ATOM 636 C CA . ALA A 1 96 ? -1.256 -7.817 -9.244 1.00 97.44 96 ALA A CA 1
ATOM 637 C C . ALA A 1 96 ? -0.150 -8.695 -8.679 1.00 97.44 96 ALA A C 1
ATOM 639 O O . ALA A 1 96 ? 0.853 -8.907 -9.339 1.00 97.44 96 ALA A O 1
ATOM 640 N N . GLY A 1 97 ? -0.408 -9.354 -7.556 1.00 98.38 97 GLY A N 1
ATOM 641 C CA . GLY A 1 97 ? 0.516 -10.293 -6.937 1.00 98.38 97 GLY A CA 1
ATOM 642 C C . GLY A 1 97 ? 0.473 -10.162 -5.428 1.00 98.38 97 GLY A C 1
ATOM 643 O O . GLY A 1 97 ? -0.539 -9.777 -4.876 1.00 98.38 97 GLY A O 1
ATOM 644 N N . VAL A 1 98 ? 1.511 -10.614 -4.738 1.00 98.81 98 VAL A N 1
ATOM 645 C CA . VAL A 1 98 ? 1.598 -10.505 -3.277 1.00 98.81 98 VAL A CA 1
ATOM 646 C C . VAL A 1 98 ? 2.605 -9.420 -2.949 1.00 98.81 98 VAL A C 1
ATOM 648 O O . VAL A 1 98 ? 3.812 -9.684 -2.978 1.00 98.81 98 VAL A O 1
ATOM 651 N N . ASP A 1 99 ? 2.103 -8.241 -2.601 1.00 98.88 99 ASP A N 1
ATOM 652 C CA . ASP A 1 99 ? 2.922 -7.041 -2.480 1.00 98.88 99 ASP A CA 1
ATOM 653 C C . ASP A 1 99 ? 3.234 -6.672 -1.029 1.00 98.88 99 ASP A C 1
ATOM 655 O O . ASP A 1 99 ? 2.441 -6.868 -0.101 1.00 98.88 99 ASP A O 1
ATOM 659 N N . LEU A 1 100 ? 4.417 -6.092 -0.828 1.00 98.88 100 LEU A N 1
ATOM 660 C CA . LEU A 1 100 ? 4.808 -5.413 0.401 1.00 98.88 100 LEU A CA 1
ATOM 661 C C . LEU A 1 100 ? 4.960 -3.919 0.121 1.00 98.88 100 LEU A C 1
ATOM 663 O O . LEU A 1 100 ? 5.909 -3.504 -0.538 1.00 98.88 100 LEU A O 1
ATOM 667 N N . ILE A 1 101 ? 4.064 -3.111 0.682 1.00 98.94 101 ILE A N 1
ATOM 668 C CA . ILE A 1 101 ? 3.998 -1.668 0.442 1.00 98.94 101 ILE A CA 1
ATOM 669 C C . ILE A 1 101 ? 4.215 -0.907 1.754 1.00 98.94 101 ILE A C 1
ATOM 671 O O . ILE A 1 101 ? 3.548 -1.178 2.752 1.00 98.94 101 ILE A O 1
ATOM 675 N N . SER A 1 102 ? 5.109 0.082 1.746 1.00 98.88 102 SER A N 1
ATOM 676 C CA . SER A 1 102 ? 5.319 1.030 2.849 1.00 98.88 102 SER A CA 1
ATOM 677 C C . SER A 1 102 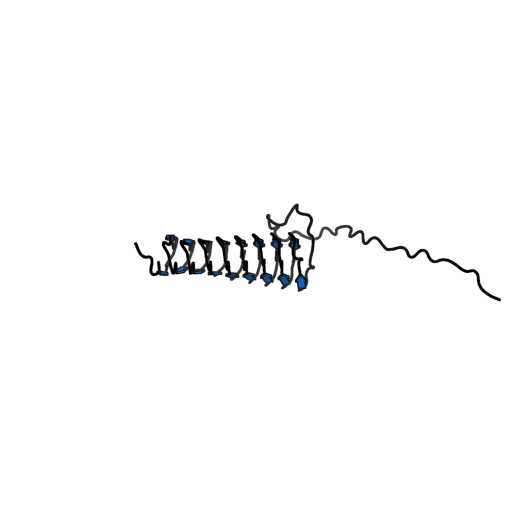? 5.192 2.471 2.353 1.00 98.88 102 SER A C 1
ATOM 679 O O . SER A 1 102 ? 5.934 2.863 1.455 1.00 98.88 102 SER A O 1
ATOM 681 N N . GLY A 1 103 ? 4.289 3.268 2.931 1.00 98.69 103 GLY A N 1
ATOM 682 C CA . GLY A 1 103 ? 4.214 4.720 2.694 1.00 98.69 103 GLY A CA 1
ATOM 683 C C . GLY A 1 103 ? 5.369 5.465 3.370 1.00 98.69 103 GLY A C 1
ATOM 684 O O . GLY A 1 103 ? 6.099 6.219 2.739 1.00 98.69 103 GLY A O 1
ATOM 685 N N . ASN A 1 104 ? 5.673 5.066 4.606 1.00 98.88 104 ASN A N 1
ATOM 686 C CA . ASN A 1 104 ? 6.659 5.650 5.515 1.00 98.88 104 ASN A CA 1
ATOM 687 C C . ASN A 1 104 ? 6.217 6.976 6.134 1.00 98.88 104 ASN A C 1
ATOM 689 O O . ASN A 1 104 ? 5.699 6.937 7.243 1.00 98.88 104 ASN A O 1
ATOM 693 N N . SER A 1 105 ? 6.515 8.142 5.561 1.00 98.69 105 SER A N 1
ATOM 694 C CA . SER A 1 105 ? 6.196 9.415 6.225 1.00 98.69 105 SER A CA 1
ATOM 695 C C . SER A 1 105 ? 5.534 10.409 5.292 1.00 98.69 105 SER A C 1
ATOM 697 O O . SER A 1 105 ? 6.093 10.735 4.255 1.00 98.69 105 SER A O 1
ATOM 699 N N . GLY A 1 106 ? 4.454 11.016 5.771 1.00 98.75 106 GLY A N 1
ATOM 700 C CA . GLY A 1 106 ? 3.584 11.921 5.036 1.00 98.75 106 GLY A CA 1
ATOM 701 C C . GLY A 1 106 ? 2.189 11.318 4.906 1.00 98.75 106 GLY A C 1
ATOM 702 O O . GLY A 1 106 ? 1.867 10.371 5.600 1.00 98.75 106 GLY A O 1
ATOM 703 N N . ASN A 1 107 ? 1.296 11.960 4.150 1.00 98.81 107 ASN A N 1
ATOM 704 C CA . ASN A 1 107 ? -0.094 11.506 4.038 1.00 98.81 107 ASN A CA 1
ATOM 705 C C . ASN A 1 107 ? -0.273 10.728 2.738 1.00 98.81 107 ASN A C 1
ATOM 707 O O . ASN A 1 107 ? -0.585 11.309 1.684 1.00 98.81 107 ASN A O 1
ATOM 711 N N . ASP A 1 108 ? -0.108 9.422 2.829 1.00 98.88 108 ASP A N 1
ATOM 712 C CA . ASP A 1 108 ? 0.032 8.561 1.673 1.00 98.88 108 ASP A CA 1
ATOM 713 C C . ASP A 1 108 ? -1.310 8.021 1.187 1.00 98.88 108 ASP A C 1
ATOM 715 O O . ASP A 1 108 ? -2.344 8.023 1.869 1.00 98.88 108 ASP A O 1
ATOM 719 N N . ARG A 1 109 ? -1.322 7.580 -0.069 1.00 98.75 109 ARG A N 1
ATOM 720 C CA . ARG A 1 109 ? -2.412 6.779 -0.623 1.00 98.75 109 ARG A CA 1
ATOM 721 C C . ARG A 1 109 ? -1.846 5.494 -1.188 1.00 98.75 109 ARG A C 1
ATOM 723 O O . ARG A 1 109 ? -1.133 5.531 -2.188 1.00 98.75 109 ARG A O 1
ATOM 730 N N . LEU A 1 110 ? -2.221 4.386 -0.570 1.00 98.75 110 LEU A N 1
ATOM 731 C CA . LEU A 1 110 ? -1.661 3.071 -0.827 1.00 98.75 110 LEU A CA 1
ATOM 732 C C . LEU A 1 110 ? -2.770 2.127 -1.296 1.00 98.75 110 LEU A C 1
ATOM 734 O O . LEU A 1 110 ? -3.840 2.066 -0.684 1.00 98.75 110 LEU A O 1
ATOM 738 N N . TRP A 1 111 ? -2.523 1.405 -2.383 1.00 98.56 111 TRP A N 1
ATOM 739 C CA . TRP A 1 111 ? -3.406 0.363 -2.905 1.00 98.56 111 TRP A CA 1
ATOM 740 C C . TRP A 1 111 ? -2.616 -0.938 -3.047 1.00 98.56 111 TRP A C 1
ATOM 742 O O . TRP A 1 111 ? -1.612 -0.917 -3.751 1.00 98.56 111 TRP A O 1
ATOM 752 N N . GLY A 1 112 ? -3.072 -2.025 -2.417 1.00 98.19 112 GLY A N 1
ATOM 753 C CA . GLY A 1 112 ? -2.511 -3.372 -2.604 1.00 98.19 112 GLY A CA 1
ATOM 754 C C . GLY A 1 112 ? -2.810 -3.851 -4.015 1.00 98.19 112 GLY A C 1
ATOM 755 O O . GLY A 1 112 ? -1.994 -3.688 -4.913 1.00 98.19 112 GLY A O 1
ATOM 756 N N . GLY A 1 113 ? -4.071 -4.203 -4.256 1.00 98.00 113 GLY A N 1
ATOM 757 C CA . GLY A 1 113 ? -4.565 -4.545 -5.583 1.00 98.00 113 GLY A CA 1
ATOM 758 C C . GLY A 1 113 ? -5.201 -5.923 -5.560 1.00 98.00 113 GLY A C 1
ATOM 759 O O . GLY A 1 113 ? -6.166 -6.135 -4.830 1.00 98.00 113 GLY A O 1
ATOM 760 N N . SER A 1 114 ? -4.749 -6.837 -6.408 1.00 97.88 114 SER A N 1
ATOM 761 C CA . SER A 1 114 ? -5.157 -8.236 -6.312 1.00 97.88 114 SER A CA 1
ATOM 762 C C . SER A 1 114 ? -4.040 -9.045 -5.707 1.00 97.88 114 SER A C 1
ATOM 764 O O . SER A 1 114 ? -2.973 -9.092 -6.308 1.00 97.88 114 SER A O 1
ATO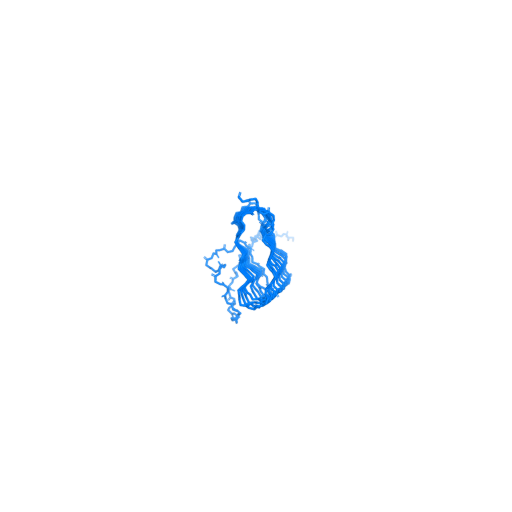M 766 N N . GLY A 1 115 ? -4.297 -9.734 -4.602 1.00 98.38 115 GLY A N 1
ATOM 767 C CA . GLY A 1 115 ? -3.168 -10.251 -3.861 1.00 98.38 115 GLY A CA 1
ATOM 768 C C . GLY A 1 115 ? -3.473 -10.829 -2.508 1.00 98.38 115 GLY A C 1
ATOM 769 O O . GLY A 1 115 ? -4.526 -11.390 -2.249 1.00 98.38 115 GLY A O 1
ATOM 770 N N . THR A 1 116 ? -2.473 -10.809 -1.652 1.00 98.75 116 THR A N 1
ATOM 771 C CA . THR A 1 116 ? -2.594 -11.061 -0.213 1.00 98.75 116 THR A CA 1
ATOM 772 C C . THR A 1 116 ? -1.538 -10.164 0.384 1.00 98.75 116 THR A C 1
ATOM 774 O O . THR A 1 116 ? -0.429 -10.598 0.703 1.00 98.75 116 THR A O 1
ATOM 777 N N . ASP A 1 117 ? -1.852 -8.883 0.407 1.00 98.88 117 ASP A N 1
ATOM 778 C CA . ASP A 1 117 ? -0.852 -7.836 0.460 1.00 98.88 117 ASP A CA 1
ATOM 779 C C . ASP A 1 117 ? -0.520 -7.478 1.901 1.00 98.88 117 ASP A C 1
ATOM 781 O O . ASP A 1 117 ? -1.266 -7.738 2.849 1.00 98.88 117 ASP A O 1
ATOM 785 N N . THR A 1 118 ? 0.651 -6.887 2.099 1.00 98.94 118 THR A N 1
ATOM 786 C CA . THR A 1 118 ? 1.028 -6.266 3.366 1.00 98.94 118 THR A CA 1
ATOM 787 C C . THR A 1 118 ? 1.286 -4.791 3.128 1.00 98.94 118 THR A C 1
ATOM 789 O O . THR A 1 118 ? 2.227 -4.432 2.428 1.00 98.94 118 THR A O 1
ATOM 792 N N . ILE A 1 119 ? 0.474 -3.934 3.743 1.00 98.94 119 ILE A N 1
ATOM 793 C CA . ILE A 1 119 ? 0.512 -2.489 3.524 1.00 98.94 119 ILE A CA 1
ATOM 794 C C . ILE A 1 119 ? 0.709 -1.755 4.851 1.00 98.94 119 ILE A C 1
ATOM 796 O O . ILE A 1 119 ? -0.055 -1.924 5.805 1.00 98.94 119 ILE A O 1
ATOM 800 N N . LEU A 1 120 ? 1.739 -0.918 4.910 1.00 98.94 120 LEU A N 1
ATOM 801 C CA . LEU A 1 120 ? 2.096 -0.096 6.060 1.00 98.94 120 LEU A CA 1
ATOM 802 C C . LEU A 1 120 ? 1.976 1.382 5.661 1.00 98.94 120 LEU A C 1
ATOM 804 O O . LEU A 1 120 ? 2.712 1.828 4.789 1.00 98.94 120 LEU A O 1
ATOM 808 N N . GLY A 1 121 ? 1.068 2.135 6.287 1.00 98.81 121 GLY A N 1
ATOM 809 C CA . GLY A 1 121 ? 0.941 3.587 6.095 1.00 98.81 121 GLY A CA 1
ATOM 810 C C . GLY A 1 121 ? 2.175 4.305 6.622 1.00 98.81 121 GLY A C 1
ATOM 811 O O . GLY A 1 121 ? 2.993 4.808 5.859 1.00 98.81 121 GLY A O 1
ATOM 812 N N . GLY A 1 122 ? 2.404 4.179 7.927 1.00 98.88 122 GLY A N 1
ATOM 813 C CA . GLY A 1 122 ? 3.556 4.755 8.599 1.00 98.88 122 GLY A CA 1
ATOM 814 C C . GLY A 1 122 ? 3.142 5.970 9.415 1.00 98.88 122 GLY A C 1
ATOM 815 O O . GLY A 1 122 ? 2.406 5.831 10.389 1.00 98.88 122 GLY A O 1
ATOM 816 N N . ALA A 1 123 ? 3.705 7.135 9.124 1.00 98.75 123 ALA A N 1
ATOM 817 C CA . ALA A 1 123 ? 3.457 8.359 9.862 1.00 98.75 123 ALA A CA 1
ATOM 818 C C . ALA A 1 123 ? 2.745 9.397 9.000 1.00 98.75 123 ALA A C 1
ATOM 820 O O . ALA A 1 123 ? 3.361 9.976 8.118 1.00 98.75 123 ALA A O 1
ATOM 821 N N . GLY A 1 124 ? 1.527 9.765 9.373 1.00 98.81 124 GLY A N 1
ATOM 822 C CA . GLY A 1 124 ? 0.708 10.757 8.690 1.00 98.81 124 GLY A CA 1
ATOM 823 C C . GLY A 1 124 ? -0.747 10.317 8.681 1.00 98.81 124 GLY A C 1
ATOM 824 O O . GLY A 1 124 ? -1.121 9.406 9.395 1.00 98.81 124 GLY A O 1
ATOM 825 N N . ALA A 1 125 ? -1.608 11.038 7.972 1.00 98.81 125 ALA A N 1
ATOM 826 C CA . ALA A 1 125 ? -3.002 10.639 7.804 1.00 98.81 125 ALA A CA 1
ATOM 827 C C . ALA A 1 125 ? -3.156 9.881 6.483 1.00 98.81 125 ALA A C 1
ATOM 829 O O . ALA A 1 125 ? -3.401 10.491 5.432 1.00 98.81 125 ALA A O 1
ATOM 830 N N . ASP A 1 126 ? -3.025 8.563 6.552 1.00 98.88 126 ASP A N 1
ATOM 831 C CA . ASP A 1 126 ? -2.905 7.704 5.383 1.00 98.88 126 ASP A CA 1
ATOM 832 C C . ASP A 1 126 ? -4.257 7.200 4.882 1.00 98.88 126 ASP A C 1
ATOM 834 O O . ASP A 1 126 ? -5.262 7.131 5.599 1.00 98.88 126 ASP A O 1
ATOM 838 N N . LYS A 1 127 ? -4.300 6.846 3.596 1.00 98.88 127 LYS A N 1
ATOM 839 C CA . LYS A 1 127 ? -5.423 6.118 2.996 1.00 98.88 127 LYS A CA 1
ATOM 840 C C . LYS A 1 127 ? -4.934 4.819 2.395 1.00 98.88 127 LYS A C 1
ATOM 842 O O . LYS A 1 127 ? -4.230 4.837 1.389 1.00 98.88 127 LYS A O 1
ATOM 847 N N . ILE A 1 128 ? -5.379 3.715 2.967 1.00 98.88 128 ILE A N 1
ATOM 848 C CA . ILE A 1 128 ? -4.933 2.373 2.627 1.00 98.88 128 ILE A CA 1
ATOM 849 C C . ILE A 1 128 ? -6.124 1.564 2.115 1.00 98.88 128 ILE A C 1
ATOM 851 O O . ILE A 1 128 ? -7.197 1.562 2.724 1.00 98.88 128 ILE A O 1
ATOM 855 N N . TYR A 1 129 ? -5.929 0.897 0.983 1.00 98.88 129 TYR A N 1
ATOM 856 C CA . TYR A 1 129 ? -6.931 0.068 0.323 1.00 98.88 129 TYR A CA 1
ATOM 857 C C . TYR A 1 129 ? -6.312 -1.290 -0.038 1.00 98.88 129 TYR A C 1
ATOM 859 O O . TYR A 1 129 ? -5.437 -1.327 -0.903 1.00 98.88 129 TYR A O 1
ATOM 867 N N . GLY A 1 130 ? -6.768 -2.381 0.580 1.00 98.50 130 GLY A N 1
ATOM 868 C CA . GLY A 1 130 ? -6.355 -3.747 0.220 1.00 98.50 130 GLY A CA 1
ATOM 869 C C . GLY A 1 130 ? -6.870 -4.145 -1.168 1.00 98.50 130 GLY A C 1
ATOM 870 O O . GLY A 1 130 ? -6.103 -4.408 -2.090 1.00 98.50 130 GLY A O 1
ATOM 871 N N . ASN A 1 131 ? -8.163 -3.899 -1.386 1.00 98.50 131 ASN A N 1
ATOM 872 C CA . ASN A 1 131 ? -8.964 -4.248 -2.561 1.00 98.50 131 ASN A CA 1
ATOM 873 C C . ASN A 1 131 ? -9.367 -5.721 -2.583 1.00 98.50 131 ASN A C 1
ATOM 875 O O . ASN A 1 131 ? -10.461 -6.012 -2.123 1.00 98.50 131 ASN A O 1
ATOM 879 N N . SER A 1 132 ? -8.593 -6.623 -3.177 1.00 98.00 132 SER A N 1
ATOM 880 C CA . SER A 1 132 ? -8.981 -8.035 -3.261 1.00 98.00 132 SER A CA 1
ATOM 881 C C . SER A 1 132 ? -7.853 -8.915 -2.770 1.00 98.00 132 SER A C 1
ATOM 883 O O . SER A 1 132 ? -6.740 -8.809 -3.277 1.00 98.00 132 SER A O 1
ATOM 885 N N . GLY A 1 133 ? -8.153 -9.838 -1.867 1.00 98.44 133 GLY A N 1
ATOM 886 C CA . GLY A 1 133 ? -7.106 -10.585 -1.191 1.00 98.44 133 GLY A CA 1
ATOM 887 C C . GLY A 1 133 ? -7.359 -10.691 0.294 1.00 98.44 133 GLY A C 1
ATOM 888 O O . GLY A 1 133 ? -8.225 -10.024 0.817 1.00 98.44 133 GLY A O 1
ATOM 889 N N . ALA A 1 134 ? -6.628 -11.560 0.987 1.00 98.81 134 ALA A N 1
ATOM 890 C CA . ALA A 1 134 ? -6.627 -11.536 2.449 1.00 98.81 134 ALA A CA 1
ATOM 891 C C . ALA A 1 134 ? -5.478 -10.641 2.925 1.00 98.81 134 ALA A C 1
ATOM 893 O O . ALA A 1 134 ? -4.344 -11.104 3.080 1.00 98.81 134 ALA A O 1
ATOM 894 N N . ASP A 1 135 ? -5.757 -9.362 3.128 1.00 98.88 135 ASP A N 1
ATOM 895 C CA . ASP A 1 135 ? -4.726 -8.338 3.252 1.00 98.88 135 ASP A CA 1
ATOM 896 C C . ASP A 1 135 ? -4.373 -8.030 4.709 1.00 98.88 135 ASP A C 1
ATOM 898 O O . ASP A 1 135 ? -5.172 -8.162 5.639 1.00 98.88 135 ASP A O 1
ATOM 902 N N . LYS A 1 136 ? -3.136 -7.585 4.931 1.00 98.94 136 LYS A N 1
ATOM 903 C CA . LYS A 1 136 ? -2.654 -7.079 6.221 1.00 98.94 136 LYS A CA 1
ATOM 904 C C . LYS A 1 136 ? -2.346 -5.604 6.101 1.00 98.94 136 LYS A C 1
ATOM 906 O O . LYS A 1 136 ? -1.436 -5.216 5.376 1.00 98.94 136 LYS A O 1
ATOM 911 N N . MET A 1 137 ? -3.039 -4.783 6.876 1.00 98.88 137 MET A N 1
ATOM 912 C CA . MET A 1 137 ? -2.895 -3.334 6.826 1.00 98.88 137 MET A CA 1
ATOM 913 C C . MET A 1 137 ? -2.616 -2.738 8.200 1.00 98.88 137 MET A C 1
ATOM 915 O O . MET A 1 137 ? -3.216 -3.113 9.209 1.00 98.88 137 MET A O 1
ATOM 919 N N . SER A 1 138 ? -1.720 -1.757 8.225 1.00 98.88 138 SER A N 1
ATOM 920 C CA . SER A 1 138 ? -1.392 -0.968 9.409 1.00 98.88 138 SER A CA 1
ATOM 921 C C . SER A 1 138 ? -1.379 0.515 9.053 1.00 98.88 138 SER A C 1
ATOM 923 O O . SER A 1 138 ? -0.568 0.905 8.222 1.00 98.88 138 SER A O 1
ATOM 925 N N . GLY A 1 139 ? -2.218 1.325 9.703 1.00 98.75 139 GLY A N 1
ATOM 926 C CA . GLY A 1 139 ? -2.230 2.788 9.564 1.00 98.75 139 GLY A CA 1
ATOM 927 C C . GLY A 1 139 ? -0.942 3.390 10.112 1.00 98.75 139 GLY A C 1
ATOM 928 O O . GLY A 1 139 ? -0.063 3.779 9.356 1.00 98.75 139 GLY A O 1
ATOM 929 N N . GLY A 1 140 ? -0.738 3.261 11.423 1.00 98.75 140 GLY A N 1
ATOM 930 C CA . GLY A 1 140 ? 0.506 3.656 12.077 1.00 98.75 140 GLY A CA 1
ATOM 931 C C . GLY A 1 140 ? 0.266 4.825 13.019 1.00 98.75 140 GLY A C 1
ATOM 932 O O . GLY A 1 140 ? -0.370 4.648 14.055 1.00 98.75 140 GLY A O 1
ATOM 933 N N . THR A 1 141 ? 0.843 5.990 12.748 1.00 98.62 141 THR A N 1
ATOM 934 C CA . THR A 1 141 ? 0.558 7.195 13.536 1.00 98.62 141 THR A CA 1
ATOM 935 C C . THR A 1 141 ? -0.168 8.222 12.693 1.00 98.62 141 THR A C 1
ATOM 937 O O . THR A 1 141 ? 0.379 8.635 11.682 1.00 98.62 141 THR A O 1
ATOM 940 N N . GLY A 1 142 ? -1.259 8.774 13.207 1.00 98.50 142 GLY A N 1
ATOM 941 C CA . GLY A 1 142 ? -2.064 9.782 12.525 1.00 98.50 142 GLY A CA 1
ATOM 942 C C . GLY A 1 142 ? -3.510 9.319 12.429 1.00 98.50 142 GLY A C 1
ATOM 943 O O . GLY A 1 142 ? -3.885 8.371 13.089 1.00 98.50 142 GLY A O 1
ATOM 944 N N . ASN A 1 143 ? -4.367 10.065 11.732 1.00 98.75 143 ASN A N 1
ATOM 945 C CA . ASN A 1 143 ? -5.772 9.662 11.611 1.00 98.75 143 ASN A CA 1
ATOM 946 C C . ASN A 1 143 ? -5.949 8.960 10.269 1.00 98.75 143 ASN A C 1
ATOM 948 O O . ASN A 1 143 ? -6.080 9.638 9.242 1.00 98.75 143 ASN A O 1
ATOM 952 N N . ASP A 1 144 ? -5.980 7.639 10.296 1.00 98.88 144 ASP A N 1
ATOM 953 C CA . ASP A 1 144 ? -5.871 6.823 9.098 1.00 98.88 144 ASP A CA 1
ATOM 954 C C . ASP A 1 144 ? -7.230 6.342 8.594 1.00 98.88 144 ASP A C 1
ATOM 956 O O . ASP A 1 144 ? -8.221 6.228 9.325 1.00 98.88 144 ASP A O 1
ATOM 960 N N . TYR A 1 145 ? -7.288 6.060 7.298 1.00 98.88 145 TYR A N 1
ATOM 961 C CA . TYR A 1 145 ? -8.412 5.397 6.656 1.00 98.88 145 TYR A CA 1
ATOM 962 C C . TYR A 1 145 ? -7.941 4.081 6.046 1.00 98.88 145 TYR A C 1
ATOM 964 O O . TYR A 1 145 ? -7.123 4.091 5.129 1.00 98.88 145 TYR A O 1
ATOM 972 N N . LEU A 1 146 ? -8.486 2.963 6.516 1.00 98.88 146 LEU A N 1
ATOM 973 C CA . LEU A 1 146 ? -8.181 1.620 6.030 1.00 98.88 146 LEU A CA 1
ATOM 974 C C . LEU A 1 146 ? -9.458 0.972 5.487 1.00 98.88 146 LEU A C 1
ATOM 976 O O . LEU A 1 146 ? -10.499 0.986 6.149 1.00 98.88 146 LEU A O 1
ATOM 980 N N . SER A 1 147 ? -9.364 0.378 4.300 1.00 98.88 147 SER A N 1
ATOM 981 C CA . SER A 1 147 ? -10.421 -0.427 3.685 1.00 98.88 147 SER A CA 1
ATOM 982 C C . SER A 1 147 ? -9.841 -1.755 3.208 1.00 98.88 147 SER A C 1
ATOM 984 O O . SER A 1 147 ? -8.975 -1.733 2.337 1.00 98.88 147 SER A O 1
ATOM 986 N N . GLY A 1 148 ? -10.333 -2.873 3.744 1.00 98.69 148 GLY A N 1
ATOM 987 C CA . GLY A 1 148 ? -9.946 -4.231 3.339 1.00 98.69 148 GLY A CA 1
ATOM 988 C C . GLY A 1 148 ? -10.398 -4.540 1.928 1.00 98.69 148 GLY A C 1
ATOM 989 O O . GLY A 1 148 ? -9.595 -4.493 1.002 1.00 98.69 148 GLY A O 1
ATOM 990 N N . GLY A 1 149 ? -11.708 -4.628 1.735 1.00 98.69 149 GLY A N 1
ATOM 991 C CA . GLY A 1 149 ? -12.297 -4.958 0.444 1.00 98.69 149 GLY A CA 1
ATOM 992 C C . GLY A 1 149 ? -12.821 -6.385 0.466 1.00 98.69 149 GLY A C 1
ATOM 993 O O . GLY A 1 149 ? -13.630 -6.700 1.331 1.00 98.69 149 GLY A O 1
ATOM 994 N N . ASP A 1 150 ? -12.437 -7.200 -0.507 1.00 98.50 150 ASP A N 1
ATOM 995 C CA . ASP A 1 150 ? -12.850 -8.598 -0.600 1.00 98.50 150 ASP A CA 1
ATOM 996 C C . ASP A 1 150 ? -11.783 -9.477 0.052 1.00 98.50 150 ASP A C 1
ATOM 998 O O . ASP A 1 150 ? -10.685 -9.561 -0.495 1.00 98.50 150 ASP A O 1
ATOM 1002 N N . GLY A 1 151 ? -12.079 -10.209 1.127 1.00 98.56 151 GLY A N 1
ATOM 1003 C CA . GLY A 1 151 ? -11.000 -10.939 1.782 1.00 98.56 151 GLY A CA 1
ATOM 1004 C C . GLY A 1 151 ? -11.278 -11.461 3.171 1.00 98.56 151 GLY A C 1
ATOM 1005 O O . GLY A 1 151 ? -12.394 -11.509 3.643 1.00 98.56 151 GLY A O 1
ATOM 1006 N N . ALA A 1 152 ? -10.242 -11.941 3.839 1.00 98.81 152 ALA A N 1
ATOM 1007 C CA . ALA A 1 152 ? -10.272 -12.053 5.291 1.00 98.81 152 ALA A CA 1
ATOM 1008 C C . ALA A 1 152 ? -9.141 -11.168 5.790 1.00 98.81 152 ALA A C 1
ATOM 1010 O O . ALA A 1 152 ? -7.988 -11.610 5.825 1.00 98.81 152 ALA A O 1
ATOM 1011 N N . ASP A 1 153 ? -9.471 -9.921 6.101 1.00 98.88 153 ASP A N 1
ATOM 1012 C CA . ASP A 1 153 ? -8.476 -8.865 6.229 1.00 98.88 153 ASP A CA 1
ATOM 1013 C C . ASP A 1 153 ? -8.083 -8.609 7.687 1.00 98.88 153 ASP A C 1
ATOM 1015 O O . ASP A 1 153 ? -8.866 -8.784 8.621 1.00 98.88 153 ASP A O 1
ATOM 1019 N N . ASP A 1 154 ? -6.845 -8.172 7.904 1.00 98.88 154 ASP A N 1
ATOM 1020 C CA . ASP A 1 154 ? -6.308 -7.776 9.206 1.00 98.88 154 ASP A CA 1
ATOM 1021 C C . ASP A 1 154 ? -5.947 -6.287 9.190 1.00 98.88 154 ASP A C 1
ATOM 1023 O O . ASP A 1 154 ? -4.899 -5.885 8.680 1.00 98.88 154 ASP A O 1
ATOM 1027 N N . LEU A 1 155 ? -6.831 -5.464 9.755 1.00 98.88 155 LEU A N 1
ATOM 1028 C CA . LEU A 1 155 ? -6.727 -4.009 9.783 1.00 98.88 155 LEU A CA 1
ATOM 1029 C C . LEU A 1 155 ? -6.330 -3.526 11.177 1.00 98.88 155 LEU A C 1
ATOM 1031 O O . LEU A 1 155 ? -7.050 -3.736 12.159 1.00 98.88 155 LEU A O 1
ATOM 1035 N N . ARG A 1 156 ? -5.227 -2.780 11.258 1.00 98.81 156 ARG A N 1
ATOM 1036 C CA . ARG A 1 156 ? -4.775 -2.109 12.484 1.00 98.81 156 ARG A CA 1
ATOM 1037 C C . ARG A 1 156 ? -4.653 -0.604 12.262 1.00 98.81 156 ARG A C 1
ATOM 1039 O O . ARG A 1 156 ? -3.815 -0.180 11.478 1.00 98.81 156 ARG A O 1
ATOM 1046 N N . GLY A 1 157 ? -5.448 0.202 12.964 1.00 98.50 157 GLY A N 1
ATOM 1047 C CA . GLY A 1 157 ? -5.319 1.668 12.947 1.00 98.50 157 GLY A CA 1
ATOM 1048 C C . GLY A 1 157 ? -4.043 2.120 13.659 1.00 98.50 157 GLY A C 1
ATOM 1049 O O . GLY A 1 157 ? -3.174 2.758 13.075 1.00 98.50 157 GLY A O 1
ATOM 1050 N N . ASN A 1 158 ? -3.832 1.572 14.856 1.00 98.31 158 ASN A N 1
ATOM 1051 C CA . ASN A 1 158 ? -2.765 1.900 15.799 1.00 98.31 158 ASN A CA 1
ATOM 1052 C C . ASN A 1 158 ? -3.003 3.224 16.532 1.00 98.31 158 ASN A C 1
ATOM 1054 O O . ASN A 1 158 ? -3.730 3.204 17.519 1.00 98.31 158 ASN A O 1
ATOM 1058 N N . ALA A 1 159 ? -2.309 4.315 16.212 1.00 97.75 159 ALA A N 1
ATOM 1059 C CA . ALA A 1 159 ? -2.353 5.537 17.010 1.00 97.75 159 ALA A CA 1
ATOM 1060 C C . ALA A 1 159 ? -3.014 6.684 16.249 1.00 97.75 159 ALA A C 1
ATOM 1062 O O . ALA A 1 159 ? -2.415 7.221 15.329 1.00 97.75 159 ALA A O 1
ATOM 1063 N N . GLY A 1 160 ? -4.137 7.178 16.763 1.00 97.56 160 GLY A N 1
ATOM 1064 C CA . GLY A 1 160 ? -4.890 8.295 16.211 1.00 97.56 160 GLY A CA 1
ATOM 1065 C C . GLY A 1 160 ? -6.379 7.987 16.178 1.00 97.56 160 GLY A C 1
ATOM 1066 O O . GLY A 1 160 ? -6.846 7.108 16.883 1.00 97.56 160 GLY A O 1
ATOM 1067 N N . ASN A 1 161 ? -7.164 8.803 15.479 1.00 98.12 161 ASN A N 1
ATOM 1068 C CA . ASN A 1 161 ? -8.601 8.570 15.340 1.00 98.12 161 ASN A CA 1
ATOM 1069 C C . ASN A 1 161 ? -8.862 7.981 13.961 1.00 98.12 161 ASN A C 1
ATOM 1071 O O . ASN A 1 161 ? -9.035 8.724 12.987 1.00 98.12 161 ASN A O 1
ATOM 1075 N N . ASP A 1 162 ? -8.920 6.661 13.904 1.00 98.50 162 ASP A N 1
ATOM 1076 C CA . ASP A 1 162 ? -8.867 5.934 12.647 1.00 98.50 162 ASP A CA 1
ATOM 1077 C C . ASP A 1 162 ? -10.260 5.551 12.151 1.00 98.50 162 ASP A C 1
ATOM 1079 O O . ASP A 1 162 ? -11.253 5.519 12.888 1.00 98.50 162 ASP A O 1
ATOM 1083 N N . THR A 1 163 ? -10.367 5.276 10.858 1.00 98.75 163 THR A N 1
ATOM 1084 C CA . THR A 1 163 ? -11.552 4.679 10.242 1.00 98.75 163 THR A CA 1
ATOM 1085 C C . THR A 1 163 ? -11.156 3.389 9.545 1.00 98.75 163 THR A C 1
ATOM 1087 O O . THR A 1 163 ? -10.412 3.422 8.573 1.00 98.75 163 THR A O 1
ATOM 1090 N N . LEU A 1 164 ? -11.675 2.264 10.029 1.00 98.81 164 LEU A N 1
ATOM 1091 C CA . LEU A 1 164 ? -11.391 0.928 9.512 1.00 98.81 164 LEU A CA 1
ATOM 1092 C C . LEU A 1 164 ? -12.681 0.309 8.972 1.00 98.81 164 LEU A C 1
ATOM 1094 O O . LEU A 1 164 ? -13.683 0.220 9.690 1.00 98.81 164 LEU A O 1
ATOM 1098 N N . LEU A 1 165 ? -12.637 -0.134 7.721 1.00 98.81 165 LEU A N 1
ATOM 1099 C CA . LEU A 1 165 ? -13.710 -0.854 7.044 1.00 98.81 165 LEU A CA 1
ATOM 1100 C C . LEU A 1 165 ? -13.167 -2.214 6.595 1.00 98.81 165 LEU A C 1
ATOM 1102 O O . LEU A 1 165 ? -12.253 -2.231 5.779 1.00 98.81 165 LEU A O 1
ATOM 1106 N N . GLY A 1 166 ? -13.698 -3.318 7.123 1.00 98.69 166 GLY A N 1
ATOM 1107 C CA . GLY A 1 166 ? -13.284 -4.671 6.727 1.00 98.69 166 GLY A CA 1
ATOM 1108 C C . GLY A 1 166 ? -13.696 -4.954 5.286 1.00 98.69 166 GLY A C 1
ATOM 1109 O O . GLY A 1 166 ? -12.868 -4.904 4.390 1.00 98.69 166 GLY A O 1
ATOM 1110 N N . GLY A 1 167 ? -15.000 -5.021 5.033 1.00 98.75 167 GLY A N 1
ATOM 1111 C CA . GLY A 1 167 ? -15.550 -5.222 3.696 1.00 98.75 167 GLY A CA 1
ATOM 1112 C C . GLY A 1 167 ? -16.333 -6.523 3.622 1.00 98.75 167 GLY A C 1
ATOM 1113 O O . GLY A 1 167 ? -17.280 -6.709 4.391 1.00 98.75 167 GLY A O 1
ATOM 1114 N N . GLU A 1 168 ? -16.025 -7.359 2.638 1.00 98.69 168 GLU A N 1
ATOM 1115 C CA . GLU A 1 168 ? -16.546 -8.716 2.534 1.00 98.69 168 GLU A CA 1
ATOM 1116 C C . GLU A 1 168 ? -15.580 -9.715 3.167 1.00 98.69 168 GLU A C 1
ATOM 1118 O O . GLU A 1 168 ? -14.405 -9.724 2.837 1.00 98.69 168 GLU A O 1
ATOM 1123 N N . GLY A 1 169 ? -16.126 -10.644 3.949 1.00 98.56 169 GLY A N 1
ATOM 1124 C CA . GLY A 1 169 ? -15.446 -11.813 4.484 1.00 98.56 169 GLY A CA 1
ATOM 1125 C C . GLY A 1 169 ? -15.252 -11.752 5.996 1.00 98.56 169 GLY A C 1
ATOM 1126 O O . GLY A 1 169 ? -16.130 -11.292 6.713 1.00 98.56 169 GLY A O 1
ATOM 1127 N N . ALA A 1 170 ? -14.232 -12.421 6.524 1.00 98.75 170 ALA A N 1
ATOM 1128 C CA . ALA A 1 170 ? -14.093 -12.604 7.972 1.00 98.75 170 ALA A CA 1
ATOM 1129 C C . ALA A 1 170 ? -12.918 -11.785 8.491 1.00 98.75 170 ALA A C 1
ATOM 1131 O O . ALA A 1 170 ? -11.786 -12.275 8.511 1.00 98.75 170 ALA A O 1
ATOM 1132 N N . ASP A 1 171 ? -13.208 -10.565 8.932 1.00 98.81 171 ASP A N 1
ATOM 1133 C CA . ASP A 1 171 ? -12.167 -9.568 9.155 1.00 98.81 171 ASP A CA 1
ATOM 1134 C C . ASP A 1 171 ? -11.754 -9.447 10.622 1.00 98.81 171 ASP A C 1
ATOM 1136 O O . ASP A 1 171 ? -12.535 -9.653 11.559 1.00 98.81 171 ASP A O 1
ATOM 1140 N N . TYR A 1 172 ? -10.506 -9.051 10.840 1.00 98.81 172 TYR A N 1
ATOM 1141 C CA . TYR A 1 172 ? -9.983 -8.610 12.122 1.00 98.81 172 TYR A CA 1
ATOM 1142 C C . TYR A 1 172 ? -9.704 -7.107 12.069 1.00 98.81 172 TYR A C 1
ATOM 1144 O O . TYR A 1 172 ? -8.880 -6.643 11.289 1.00 98.81 172 TYR A O 1
ATOM 1152 N N . LEU A 1 173 ? -10.370 -6.333 12.926 1.00 98.75 173 LEU A N 1
ATOM 1153 C CA . LEU A 1 173 ? -10.196 -4.885 13.018 1.00 98.75 173 LEU A CA 1
ATOM 1154 C C . LEU A 1 173 ? -9.726 -4.510 14.422 1.00 98.75 173 LEU A C 1
ATOM 1156 O O . LEU A 1 173 ? -10.413 -4.792 15.406 1.00 98.75 173 LEU A O 1
ATOM 1160 N N . ALA A 1 174 ? -8.607 -3.799 14.522 1.00 98.56 174 ALA A N 1
ATOM 1161 C CA . ALA A 1 174 ? -8.118 -3.204 15.759 1.00 98.56 174 ALA A CA 1
ATOM 1162 C C . ALA A 1 174 ? -7.882 -1.697 15.581 1.00 98.56 174 ALA A C 1
ATOM 1164 O O . ALA A 1 174 ? -6.984 -1.297 14.849 1.00 98.56 174 ALA A O 1
ATOM 1165 N N . GLY A 1 175 ? -8.668 -0.869 16.274 1.00 97.81 175 GLY A N 1
ATOM 1166 C CA . GLY A 1 175 ? -8.565 0.596 16.223 1.00 97.81 175 GLY A CA 1
ATOM 1167 C C . GLY A 1 175 ? -7.270 1.063 16.870 1.00 97.81 175 GLY A C 1
ATOM 1168 O O . GLY A 1 175 ? -6.347 1.480 16.188 1.00 97.81 175 GLY A O 1
ATOM 1169 N N . GLY A 1 176 ? -7.138 0.812 18.173 1.00 97.44 176 GLY A N 1
ATOM 1170 C CA . GLY A 1 176 ? -5.913 1.082 18.917 1.00 97.44 176 GLY A CA 1
ATOM 1171 C C . GLY A 1 176 ? -6.099 2.229 19.903 1.00 97.44 176 GLY A C 1
ATOM 1172 O O . GLY A 1 176 ? -6.897 2.126 20.837 1.00 97.44 176 GLY A O 1
ATOM 1173 N N . ALA A 1 177 ? -5.279 3.264 19.801 1.00 96.50 177 ALA A N 1
ATOM 1174 C CA . ALA A 1 177 ? -5.308 4.417 20.682 1.00 96.50 177 ALA A CA 1
ATOM 1175 C C . ALA A 1 177 ? -5.971 5.603 19.985 1.00 96.50 177 ALA A C 1
ATOM 1177 O O . ALA A 1 177 ? -5.351 6.222 19.137 1.00 96.50 177 ALA A O 1
ATOM 1178 N N . GLY A 1 178 ? -7.149 6.004 20.459 1.00 96.00 178 GLY A N 1
ATOM 1179 C CA . GLY A 1 178 ? -7.859 7.191 19.991 1.00 96.00 178 GLY A CA 1
ATOM 1180 C C . GLY A 1 178 ? -9.353 6.926 19.870 1.00 96.00 178 GLY A C 1
ATOM 1181 O O . GLY A 1 178 ? -9.891 6.051 20.551 1.00 96.00 178 GLY A O 1
ATOM 1182 N N . LYS A 1 179 ? -10.058 7.761 19.105 1.00 96.56 179 LYS A N 1
ATOM 1183 C CA . LYS A 1 179 ? -11.507 7.651 18.886 1.00 96.56 179 LYS A CA 1
ATOM 1184 C C . LYS A 1 179 ? -11.781 7.086 17.502 1.00 96.56 179 LYS A C 1
ATOM 1186 O O . LYS A 1 179 ? -12.047 7.839 16.564 1.00 96.56 179 LYS A O 1
ATOM 1191 N N . ASP A 1 180 ? -11.788 5.766 17.428 1.00 97.31 180 ASP A N 1
ATOM 1192 C CA . ASP A 1 180 ? -11.846 5.054 16.158 1.00 97.31 180 ASP A CA 1
ATOM 1193 C C . ASP A 1 180 ? -13.278 4.764 15.692 1.00 97.31 180 ASP A C 1
ATOM 1195 O O . ASP A 1 180 ? -14.243 4.727 16.467 1.00 97.31 180 ASP A O 1
ATOM 1199 N N . LYS A 1 181 ? -13.419 4.567 14.383 1.00 98.06 181 LYS A N 1
ATOM 1200 C CA . LYS A 1 181 ? -14.645 4.127 13.714 1.00 98.06 181 LYS A CA 1
ATOM 1201 C C . LYS A 1 181 ? -14.367 2.825 12.986 1.00 98.06 181 LYS A C 1
ATOM 1203 O O . LYS A 1 181 ? -13.707 2.826 11.955 1.00 98.06 181 LYS A O 1
ATOM 1208 N N . LEU A 1 182 ? -14.896 1.727 13.509 1.00 98.25 182 LEU A N 1
ATOM 1209 C CA . LEU A 1 182 ? -14.693 0.396 12.945 1.00 98.25 182 LEU A CA 1
ATOM 1210 C C . LEU A 1 182 ? -16.018 -0.155 12.415 1.00 98.25 182 LEU A C 1
ATOM 1212 O O . LEU A 1 182 ? -17.041 -0.094 13.103 1.00 98.25 182 LEU A O 1
ATOM 1216 N N . SER A 1 183 ? -15.987 -0.724 11.216 1.00 98.44 183 SER A N 1
ATOM 1217 C CA . SER A 1 183 ? -17.086 -1.485 10.624 1.00 98.44 183 SER A CA 1
ATOM 1218 C C . SER A 1 183 ? -16.513 -2.735 9.973 1.00 98.44 183 SER A C 1
ATOM 1220 O O . SER A 1 183 ? -15.780 -2.603 9.003 1.00 98.44 183 SER A O 1
ATOM 1222 N N . GLY A 1 184 ? -16.851 -3.919 10.491 1.00 98.06 184 GLY A N 1
ATOM 1223 C CA . GLY A 1 184 ? -16.414 -5.197 9.915 1.00 98.06 184 GLY A CA 1
ATOM 1224 C C . GLY A 1 184 ? -16.983 -5.376 8.511 1.00 98.06 184 GLY A C 1
ATOM 1225 O O . GLY A 1 184 ? -16.268 -5.212 7.542 1.00 98.06 184 GLY A O 1
ATOM 1226 N N . GLY A 1 185 ? -18.305 -5.461 8.391 1.00 98.50 185 GLY A N 1
ATOM 1227 C CA . GLY A 1 185 ? -18.974 -5.446 7.093 1.00 98.50 185 GLY A CA 1
ATOM 1228 C C . GLY A 1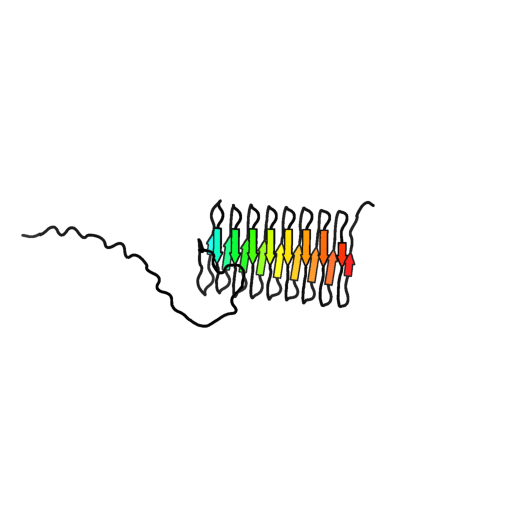 185 ? -19.808 -6.700 6.921 1.00 98.50 185 GLY A C 1
ATOM 1229 O O . GLY A 1 185 ? -20.623 -7.019 7.790 1.00 98.50 185 GLY A O 1
ATOM 1230 N N . ALA A 1 186 ? -19.685 -7.353 5.771 1.00 98.38 186 ALA A N 1
ATOM 1231 C CA . ALA A 1 186 ? -20.355 -8.612 5.507 1.00 98.38 186 ALA A CA 1
ATOM 1232 C C . ALA A 1 186 ? -19.465 -9.772 5.949 1.00 98.38 186 ALA A C 1
ATOM 1234 O O . ALA A 1 186 ? -18.387 -9.935 5.412 1.00 98.38 186 ALA A O 1
ATOM 1235 N N . GLY A 1 187 ? -19.978 -10.643 6.817 1.00 98.06 187 GLY A N 1
ATOM 1236 C CA . GLY A 1 187 ? -19.280 -11.846 7.260 1.00 98.06 187 GLY A CA 1
ATOM 1237 C C . GLY A 1 187 ? -19.109 -11.878 8.774 1.00 98.06 187 GLY A C 1
ATOM 1238 O O . GLY A 1 187 ? -19.955 -11.356 9.503 1.00 98.06 187 GLY A O 1
ATOM 1239 N N . ALA A 1 188 ? -18.121 -12.631 9.253 1.00 98.31 188 ALA A N 1
ATOM 1240 C CA . ALA A 1 188 ? -17.955 -12.921 10.675 1.00 98.31 188 ALA A CA 1
ATOM 1241 C C . ALA A 1 188 ? -16.713 -12.216 11.224 1.00 98.31 188 ALA A C 1
ATOM 1243 O O . ALA A 1 188 ? -15.616 -12.769 11.185 1.00 98.31 188 ALA A O 1
ATOM 1244 N N . ASP A 1 189 ? -16.926 -11.026 11.784 1.00 98.56 189 ASP A N 1
ATOM 1245 C CA . ASP A 1 189 ? -15.838 -10.098 12.095 1.00 98.56 189 ASP A CA 1
ATOM 1246 C C . ASP A 1 189 ? -15.429 -10.105 13.572 1.00 98.56 189 ASP A C 1
ATOM 1248 O O . ASP A 1 189 ? -16.247 -10.253 14.488 1.00 98.56 189 ASP A O 1
ATOM 1252 N N . SER A 1 190 ? -14.145 -9.856 13.811 1.00 98.38 190 SER A N 1
ATOM 1253 C CA . SER A 1 190 ? -13.550 -9.606 15.123 1.00 98.38 190 SER A CA 1
ATOM 1254 C C . SER A 1 190 ? -13.154 -8.136 15.243 1.00 98.38 190 SER A C 1
ATOM 1256 O O . SER A 1 190 ? -12.165 -7.704 14.661 1.00 98.38 190 SER A O 1
ATOM 1258 N N . VAL A 1 191 ? -13.907 -7.359 16.026 1.00 97.25 191 VAL A N 1
ATOM 1259 C CA . VAL A 1 191 ? -13.743 -5.897 16.110 1.00 97.25 191 VAL A CA 1
ATOM 1260 C C . VAL A 1 191 ? -13.292 -5.461 17.508 1.00 97.25 191 VAL A C 1
ATOM 1262 O O . VAL A 1 191 ? -14.011 -5.632 18.494 1.00 97.25 191 VAL A O 1
ATOM 1265 N N . TYR A 1 192 ? -12.120 -4.830 17.583 1.00 96.38 192 TYR A N 1
ATOM 1266 C CA . TYR A 1 192 ? -11.486 -4.316 18.796 1.00 96.38 192 TYR A CA 1
ATOM 1267 C C . TYR A 1 192 ? -11.253 -2.804 18.687 1.00 96.38 192 TYR A C 1
ATOM 1269 O O . TYR A 1 192 ? -10.263 -2.347 18.131 1.00 96.38 192 TYR A O 1
ATOM 1277 N N . GLN A 1 193 ? -12.136 -2.007 19.288 1.00 88.12 193 GLN A N 1
ATOM 1278 C CA . GLN A 1 193 ? -12.062 -0.534 19.255 1.00 88.12 193 GLN A CA 1
ATOM 1279 C C . GLN A 1 193 ? -10.812 0.053 19.942 1.00 88.12 193 GLN A C 1
ATOM 1281 O O . GLN A 1 193 ? -10.469 1.196 19.699 1.00 88.12 193 GLN A O 1
ATOM 1286 N N . GLY A 1 194 ? -10.138 -0.700 20.818 1.00 81.06 194 GLY A N 1
ATOM 1287 C CA . GLY A 1 194 ? -9.010 -0.186 21.599 1.00 81.06 194 GLY A CA 1
ATOM 1288 C C . GLY A 1 194 ? -9.412 0.777 22.733 1.00 81.06 194 GLY A C 1
ATOM 1289 O O . GLY A 1 194 ? -10.591 0.942 23.057 1.00 81.06 194 GLY A O 1
ATOM 1290 N N . ASN A 1 195 ? -8.421 1.353 23.421 1.00 72.50 195 ASN A N 1
ATOM 1291 C CA . ASN A 1 195 ? -8.622 2.153 24.639 1.00 72.50 195 ASN A CA 1
ATOM 1292 C C . ASN A 1 195 ? -8.826 3.644 24.305 1.00 72.50 195 ASN A C 1
ATOM 1294 O O . ASN A 1 195 ? -7.976 4.480 24.609 1.00 72.50 195 ASN A O 1
ATOM 1298 N N . GLY A 1 196 ? -9.970 3.992 23.715 1.00 59.28 196 GLY A N 1
ATOM 1299 C CA . GLY A 1 196 ? -10.378 5.386 23.523 1.00 59.28 196 GLY A CA 1
ATOM 1300 C C . GLY A 1 196 ? -10.938 6.009 24.806 1.00 59.28 196 GLY A C 1
ATOM 1301 O O . GLY A 1 196 ? -11.957 5.557 25.338 1.00 59.28 196 GLY A O 1
ATOM 1302 N N . THR A 1 197 ? -10.308 7.066 25.326 1.00 50.31 197 THR A N 1
ATOM 1303 C CA . THR A 1 197 ? -10.911 7.891 26.383 1.00 50.31 197 THR A CA 1
ATOM 1304 C C . THR A 1 197 ? -12.087 8.685 25.799 1.00 50.31 197 THR A C 1
ATOM 1306 O O . THR A 1 197 ? -11.975 9.334 24.757 1.00 50.31 197 THR A O 1
ATOM 1309 N N . ARG A 1 198 ? -13.252 8.565 26.449 1.00 44.47 198 ARG A N 1
ATOM 1310 C CA . ARG A 1 198 ? -14.518 9.204 26.047 1.00 44.47 198 ARG A CA 1
ATOM 1311 C C . ARG A 1 198 ? -14.410 10.725 25.994 1.00 44.47 198 ARG A C 1
ATOM 1313 O O . ARG A 1 198 ? -13.871 11.306 26.955 1.00 44.47 198 ARG A O 1
#

Radius of gyration: 21.33 Å; chains: 1; bounding box: 74×28×71 Å

Secondary structure (DSSP, 8-state):
----------------------------TTTTTS--SEE--SS--EEE--SS--EEEEEESS-EEE--BSS-EEEEEES--EEEEEESS-EEEEEES--EEEEEESS-EEEEEEE--EEEEEESS-EEEEEEES-EEEEEESS-EEEEEEE--EEEEEESS-EEEEEEES-EEEEEES--EEEEEES--EEE------

InterPro domains:
  IPR001343 RTX calcium-binding nonapeptide repeat [PF00353] (40-74)
  IPR001343 RTX calcium-binding nonapeptide repeat [PF00353] (76-110)
  IPR001343 RTX calcium-binding nonapeptide repeat [PF00353] (111-146)
  IPR001343 RTX calcium-binding nonapeptide repeat [PF00353] (147-182)
  IPR011049 Serralysin-like metalloprotease, C-terminal [G3DSA:2.150.10.10] (4-99)
  IPR011049 Serralysin-like metalloprotease, C-terminal [G3DSA:2.150.10.10] (135-198)
  IPR011049 Serralysin-like metalloprotease, C-terminal [SSF51120] (44-153)
  IPR011049 Serralysin-like metalloprotease, C-terminal [SSF51120] (138-197)
  IPR018511 Hemolysin-type calcium-binding conserved site [PS00330] (153-171)
  IPR018511 Hemolysin-type calcium-binding conserved site [PS00330] (162-180)
  IPR018511 Hemolysin-type calcium-binding conserved site [PS00330] (171-189)
  IPR050557 RTX toxin and mannuronan C5-epimerase [PTHR38340] (99-196)

Foldseek 3Di:
DDDDDDDDPPPPPPPPPDDDDDDDDPDDPFLPPDDAPEEADQEEEEEEADQEEGRYEHAHYAYEEENAHYAYEEENHHYAYEYENHYEAYEYEDAHEEYEYEPAYEAYEYEDHAYAYEYEDHYYAYEYEDAHHAYEYENHAYAYEYEDHHHAYEEEDAYYAYEYEQHDEEYEYADHEENYHYDNYHYHYHYHNHDHDD

Organism: NCBI:txid499548

pLDDT: mean 87.43, std 21.51, range [33.12, 98.94]